Protein AF-A0A8J7VCV9-F1 (afdb_monomer_lite)

pLDDT: mean 82.7, std 18.62, range [33.22, 97.69]

Foldseek 3Di:
DDDDDDDDDDDDDPPDPPPDDDPPFLPDDPVLLVLLQCQQCVPLPQDDPQFWAWDQDPVGIATQRRHDDPDPVCNPPGHHNVRSSVVSVVLLRVLLVVLQVVCCVLPVVQGLVPADSLLSSVLSSVCSQPNSVPQDPQLNVCSSVLVLCCCVVVVSDDSDPDPPPPDSNNVSVCCQADVHDLVRHSDRDPPPD

Secondary structure (DSSP, 8-state):
-----------------------------HHHHHHHHHHHSTT-TTEETTEE--EEETTEEEETTTEE---TTHHHH-B-HHHHHHHHHHHHHHHHHHHHHHHHHH-TTS-GGGS-HHHHHHHHHHHHHH-GGG--HHHHHHHHTT-HHHHHHTT---SSSSSTTTSHHHHHHHIIIIIS-TTT-SSPPPP--

Structure (mmCIF, N/CA/C/O backbone):
data_AF-A0A8J7VCV9-F1
#
_entry.id   AF-A0A8J7VCV9-F1
#
loop_
_atom_site.group_PDB
_atom_site.id
_atom_site.type_symbol
_atom_site.label_atom_id
_atom_site.label_alt_id
_atom_site.label_comp_id
_atom_site.label_asym_id
_atom_site.label_entity_id
_atom_site.label_seq_id
_atom_site.pdbx_PDB_ins_code
_atom_site.Cartn_x
_atom_site.Cartn_y
_atom_site.Cartn_z
_atom_site.occupancy
_atom_site.B_iso_or_equiv
_atom_site.auth_seq_id
_atom_site.auth_comp_id
_atom_site.auth_asym_id
_atom_site.auth_atom_id
_atom_site.pdbx_PDB_model_num
ATOM 1 N N . MET A 1 1 ? -76.071 36.205 -1.801 1.00 35.00 1 MET A N 1
ATOM 2 C CA . MET A 1 1 ? -75.843 35.907 -0.369 1.00 35.00 1 MET A CA 1
ATOM 3 C C . MET A 1 1 ? -74.946 34.672 -0.265 1.00 35.00 1 MET A C 1
ATOM 5 O O . MET A 1 1 ? -75.427 33.625 -0.654 1.00 35.00 1 MET A O 1
ATOM 9 N N . LYS A 1 2 ? -73.683 34.866 0.188 1.00 37.78 2 LYS A N 1
ATOM 10 C CA . LYS A 1 2 ? -72.620 33.939 0.700 1.00 37.78 2 LYS A CA 1
ATOM 11 C C . LYS A 1 2 ? -72.370 32.556 0.028 1.00 37.78 2 LYS A C 1
ATOM 13 O O . LYS A 1 2 ? -73.330 31.865 -0.270 1.00 37.78 2 LYS A O 1
ATOM 18 N N . PRO A 1 3 ? -71.134 32.000 0.091 1.00 52.50 3 PRO A N 1
ATOM 19 C CA . PRO A 1 3 ? -69.786 32.545 -0.197 1.00 52.50 3 PRO A CA 1
ATOM 20 C C . PRO A 1 3 ? -68.965 31.589 -1.132 1.00 52.50 3 PRO A C 1
ATOM 22 O O . PRO A 1 3 ? -69.275 30.413 -1.253 1.00 52.50 3 PRO A O 1
ATOM 25 N N . LEU A 1 4 ? -68.024 32.046 -1.972 1.00 46.50 4 LEU A N 1
ATOM 26 C CA . LEU A 1 4 ? -66.571 32.170 -1.717 1.00 46.50 4 LEU A CA 1
ATOM 27 C C . LEU A 1 4 ? -65.920 30.960 -0.993 1.00 46.50 4 LEU A C 1
ATOM 29 O O . LEU A 1 4 ? -66.262 30.721 0.160 1.00 46.50 4 LEU A O 1
ATOM 33 N N . HIS A 1 5 ? -64.919 30.330 -1.645 1.00 42.41 5 HIS A N 1
ATOM 34 C CA . HIS A 1 5 ? -63.697 29.641 -1.140 1.00 42.41 5 HIS A CA 1
ATOM 35 C C . HIS A 1 5 ? -63.447 28.251 -1.761 1.00 42.41 5 HIS A C 1
ATOM 37 O O . HIS A 1 5 ? -64.103 27.281 -1.395 1.00 42.41 5 HIS A O 1
ATOM 43 N N . ARG A 1 6 ? -62.395 28.136 -2.589 1.00 45.59 6 ARG A N 1
ATOM 44 C CA . ARG A 1 6 ? -61.288 27.173 -2.389 1.00 45.59 6 ARG A CA 1
ATOM 45 C C . ARG A 1 6 ? -60.188 27.376 -3.437 1.00 45.59 6 ARG A C 1
ATOM 47 O O . ARG A 1 6 ? -60.335 27.017 -4.599 1.00 45.59 6 ARG A O 1
ATOM 54 N N . LEU A 1 7 ? -59.087 27.963 -2.964 1.00 45.19 7 LEU A N 1
ATOM 55 C CA . LEU A 1 7 ? -57.753 27.836 -3.538 1.00 45.19 7 LEU A CA 1
ATOM 56 C C . LEU A 1 7 ? -57.369 26.351 -3.612 1.00 45.19 7 LEU A C 1
ATOM 58 O O . LEU A 1 7 ? -57.563 25.626 -2.636 1.00 45.19 7 LEU A O 1
ATOM 62 N N . LEU A 1 8 ? -56.727 25.941 -4.704 1.00 44.59 8 LEU A N 1
ATOM 63 C CA . LEU A 1 8 ? -55.846 24.778 -4.711 1.00 44.59 8 LEU A CA 1
ATOM 64 C C . LEU A 1 8 ? -54.459 25.254 -5.160 1.00 44.59 8 LEU A C 1
ATOM 66 O O . LEU A 1 8 ? -54.212 25.485 -6.340 1.00 44.59 8 LEU A O 1
ATOM 70 N N . LEU A 1 9 ? -53.584 25.471 -4.176 1.00 40.53 9 LEU A N 1
ATOM 71 C CA . LEU A 1 9 ? -52.145 25.620 -4.362 1.00 40.53 9 LEU A CA 1
ATOM 72 C C . LEU A 1 9 ? -51.569 24.248 -4.729 1.00 40.53 9 LEU A C 1
ATOM 74 O O . LEU A 1 9 ? -51.631 23.325 -3.919 1.00 40.53 9 LEU A O 1
ATOM 78 N N . LEU A 1 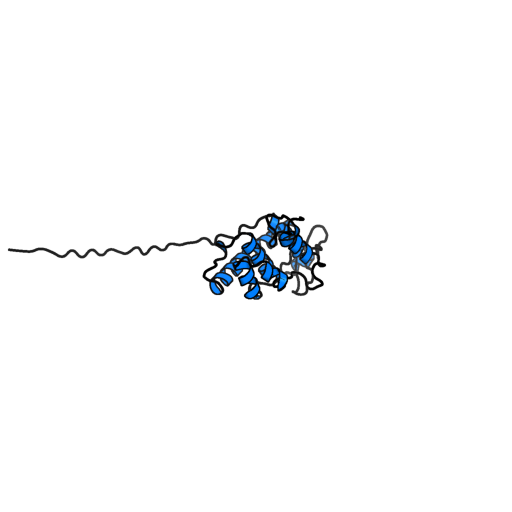10 ? -50.971 24.128 -5.913 1.00 43.97 10 LEU A N 1
ATOM 79 C CA . LEU A 1 10 ? -50.052 23.037 -6.217 1.00 43.97 10 LEU A CA 1
ATOM 80 C C . LEU A 1 10 ? -48.640 23.511 -5.853 1.00 43.97 10 LEU A C 1
ATOM 82 O O . LEU A 1 10 ? -47.979 24.206 -6.622 1.00 43.97 10 LEU A O 1
ATOM 86 N N . ALA A 1 11 ? -48.206 23.183 -4.638 1.00 44.72 11 ALA A N 1
ATOM 87 C CA . ALA A 1 11 ? -46.816 23.316 -4.235 1.00 44.72 11 ALA A CA 1
ATOM 88 C C . ALA A 1 11 ? -46.028 22.162 -4.868 1.00 44.72 11 ALA A C 1
ATOM 90 O O . ALA A 1 11 ? -46.141 21.010 -4.449 1.00 44.72 11 ALA A O 1
ATOM 91 N N . LEU A 1 12 ? -45.262 22.475 -5.911 1.00 46.81 12 LEU A N 1
ATOM 92 C CA . LEU A 1 12 ? -44.289 21.563 -6.492 1.00 46.81 12 LEU A CA 1
ATOM 93 C C . LEU A 1 12 ? -43.145 21.410 -5.480 1.00 46.81 12 LEU A C 1
ATOM 95 O O . LEU A 1 12 ? -42.344 22.322 -5.279 1.00 46.81 12 LEU A O 1
ATOM 99 N N . ALA A 1 13 ? -43.118 20.274 -4.788 1.00 44.75 13 ALA A N 1
ATOM 100 C CA . ALA A 1 13 ? -42.026 19.906 -3.907 1.00 44.75 13 ALA A CA 1
ATOM 101 C C . ALA A 1 13 ? -40.766 19.667 -4.751 1.00 44.75 13 ALA A C 1
ATOM 103 O O . ALA A 1 13 ? -40.602 18.612 -5.364 1.00 44.75 13 ALA A O 1
ATOM 104 N N . CYS A 1 14 ? -39.869 20.652 -4.777 1.00 40.31 14 CYS A N 1
ATOM 105 C CA . CYS A 1 14 ? -38.472 20.451 -5.137 1.00 40.31 14 CYS A CA 1
ATOM 106 C C . CYS A 1 14 ? -37.841 19.552 -4.066 1.00 40.31 14 CYS A C 1
ATOM 108 O O . CYS A 1 14 ? -37.276 20.033 -3.084 1.00 40.31 14 CYS A O 1
ATOM 110 N N . LEU A 1 15 ? -37.996 18.236 -4.227 1.00 48.41 15 LEU A N 1
ATOM 111 C CA . LEU A 1 15 ? -37.215 17.247 -3.501 1.00 48.41 15 LEU A CA 1
ATOM 112 C C . LEU A 1 15 ? -35.746 17.506 -3.827 1.00 48.41 15 LEU A C 1
ATOM 114 O O . LEU A 1 15 ? -35.293 17.314 -4.955 1.00 48.41 15 LEU A O 1
ATOM 118 N N . GLY A 1 16 ? -35.040 18.016 -2.820 1.00 41.47 16 GLY A N 1
ATOM 119 C CA . GLY A 1 16 ? -33.614 18.259 -2.850 1.00 41.47 16 GLY A CA 1
ATOM 120 C C . GLY A 1 16 ? -32.861 16.999 -3.249 1.00 41.47 16 GLY A C 1
ATOM 121 O O . GLY A 1 16 ? -32.709 16.071 -2.459 1.00 41.47 16 GLY A O 1
ATOM 122 N N . GLY A 1 17 ? -32.332 17.006 -4.468 1.00 33.22 17 GLY A N 1
ATOM 123 C CA . GLY A 1 17 ? -31.162 16.217 -4.806 1.00 33.22 17 GLY A CA 1
ATOM 124 C C . GLY A 1 17 ? -29.959 16.865 -4.138 1.00 33.22 17 GLY A C 1
ATOM 125 O O . GLY A 1 17 ? -29.238 17.635 -4.768 1.00 33.22 17 GLY A O 1
ATOM 126 N N . VAL A 1 18 ? -29.751 16.584 -2.851 1.00 41.81 18 VAL A N 1
ATOM 127 C CA . VAL A 1 18 ? -28.440 16.781 -2.231 1.00 41.81 18 VAL A CA 1
ATOM 128 C C . VAL A 1 18 ? -27.517 15.766 -2.899 1.00 41.81 18 VAL A C 1
ATOM 130 O O . VAL A 1 18 ? -27.433 14.615 -2.486 1.00 41.81 18 VAL A O 1
ATOM 133 N N . SER A 1 19 ? -26.861 16.178 -3.984 1.00 46.28 19 SER A N 1
ATOM 134 C CA . SER A 1 19 ? -25.667 15.495 -4.477 1.00 46.28 19 SER A CA 1
ATOM 135 C C . SER A 1 19 ? -24.543 15.758 -3.477 1.00 46.28 19 SER A C 1
ATOM 137 O O . SER A 1 19 ? -23.736 16.665 -3.653 1.00 46.28 19 SER A O 1
ATOM 139 N N . ALA A 1 20 ? -24.535 14.995 -2.388 1.00 40.03 20 ALA A N 1
ATOM 140 C CA . ALA A 1 20 ? -23.347 14.748 -1.585 1.00 40.03 20 ALA A CA 1
ATOM 141 C C . ALA A 1 20 ? -22.861 13.329 -1.941 1.00 40.03 20 ALA A C 1
ATOM 143 O O . ALA A 1 20 ? -23.669 12.414 -2.021 1.00 40.03 20 ALA A O 1
ATOM 144 N N . SER A 1 21 ? -21.589 13.060 -2.200 1.00 40.06 21 SER A N 1
ATOM 145 C CA . SER A 1 21 ? -20.415 13.914 -2.133 1.00 40.06 21 SER A CA 1
ATOM 146 C C . SER A 1 21 ? -19.458 13.496 -3.247 1.00 40.06 21 SER A C 1
ATOM 148 O O . SER A 1 21 ? -19.430 12.336 -3.664 1.00 40.06 21 SER A O 1
ATOM 150 N N . ALA A 1 22 ? -18.629 14.434 -3.704 1.00 39.84 22 ALA A N 1
ATOM 151 C CA . ALA A 1 22 ? -17.328 14.052 -4.226 1.00 39.84 22 ALA A CA 1
ATOM 152 C C . ALA A 1 22 ? -16.711 13.108 -3.186 1.00 39.84 22 ALA A C 1
ATOM 154 O O . ALA A 1 22 ? -16.662 13.455 -2.004 1.00 39.84 22 ALA A O 1
ATOM 155 N N . ALA A 1 23 ? -16.371 11.885 -3.590 1.00 42.38 23 ALA A N 1
ATOM 156 C CA . ALA A 1 23 ? -15.645 10.962 -2.738 1.00 42.38 23 ALA A CA 1
ATOM 157 C C . ALA A 1 23 ? -14.421 11.720 -2.218 1.00 42.38 23 ALA A C 1
ATOM 159 O O . ALA A 1 23 ? -13.549 12.079 -3.012 1.00 42.38 23 ALA A O 1
ATOM 160 N N . GLU A 1 24 ? -14.400 12.055 -0.927 1.00 53.19 24 GLU A N 1
ATOM 161 C CA . GLU A 1 24 ? -13.232 12.678 -0.322 1.00 53.19 24 GLU A CA 1
ATOM 162 C C . GLU A 1 24 ? -12.111 11.652 -0.420 1.00 53.19 24 GLU A C 1
ATOM 164 O O . GLU A 1 24 ? -12.072 10.637 0.278 1.00 53.19 24 GLU A O 1
ATOM 169 N N . SER A 1 25 ? -11.261 11.868 -1.420 1.00 63.00 25 SER A N 1
ATOM 170 C CA . SER A 1 25 ? -10.149 10.998 -1.733 1.00 63.00 25 SER A CA 1
ATOM 171 C C . SER A 1 25 ? -9.234 10.956 -0.524 1.00 63.00 25 SER A C 1
ATOM 173 O O . SER A 1 25 ? -8.832 12.008 -0.028 1.00 63.00 25 SER A O 1
ATOM 175 N N . PHE A 1 26 ? -8.864 9.753 -0.098 1.00 78.69 26 PHE A N 1
ATOM 176 C CA . PHE A 1 26 ? -7.764 9.526 0.829 1.00 78.69 26 PHE A CA 1
ATOM 177 C C . PHE A 1 26 ? -6.572 10.436 0.476 1.00 78.69 26 PHE A C 1
ATOM 179 O O . PHE A 1 26 ? -5.966 10.236 -0.584 1.00 78.69 26 PHE A O 1
ATOM 186 N N . PRO A 1 27 ? -6.225 11.445 1.300 1.00 83.12 27 PRO A N 1
ATOM 187 C CA . PRO A 1 27 ? -5.183 12.394 0.933 1.00 83.12 27 PRO A CA 1
ATOM 188 C C . PRO A 1 27 ? -3.827 11.697 1.052 1.00 83.12 27 PRO A C 1
ATOM 190 O O . PRO A 1 27 ? -3.277 11.569 2.142 1.00 83.12 27 PRO A O 1
ATOM 193 N N . LEU A 1 28 ? -3.302 11.154 -0.045 1.00 89.31 28 LEU A N 1
ATOM 194 C CA . LEU A 1 28 ? -2.022 10.445 -0.049 1.00 89.31 28 LEU A CA 1
ATOM 195 C C . LEU A 1 28 ? -0.887 11.390 0.359 1.00 89.31 28 LEU A C 1
ATOM 197 O O . LEU A 1 28 ? -0.609 12.364 -0.336 1.00 89.31 28 LEU A O 1
ATOM 201 N N . THR A 1 29 ? -0.209 11.082 1.463 1.00 93.12 29 THR A N 1
ATOM 202 C CA . THR A 1 29 ? 0.974 11.821 1.910 1.00 93.12 29 THR A CA 1
ATOM 203 C C . THR A 1 29 ? 2.231 11.229 1.285 1.00 93.12 29 THR A C 1
ATOM 205 O O . THR A 1 29 ? 2.325 10.019 1.066 1.00 93.12 29 THR A O 1
ATOM 208 N N . ASP A 1 30 ? 3.234 12.069 1.042 1.00 94.62 30 ASP A N 1
ATOM 209 C CA . ASP A 1 30 ? 4.528 11.606 0.530 1.00 94.62 30 ASP A CA 1
ATOM 210 C C . ASP A 1 30 ? 5.227 10.647 1.498 1.00 94.62 30 ASP A C 1
ATOM 212 O O . ASP A 1 30 ? 5.879 9.702 1.061 1.00 94.62 30 ASP A O 1
ATOM 216 N N . ASP A 1 31 ? 5.023 10.838 2.802 1.00 93.94 31 ASP A N 1
ATOM 217 C CA . ASP A 1 31 ? 5.499 9.935 3.852 1.00 93.94 31 ASP A CA 1
ATOM 218 C C . ASP A 1 31 ? 4.894 8.525 3.718 1.00 93.94 31 ASP A C 1
ATOM 220 O O . ASP A 1 31 ? 5.622 7.530 3.715 1.00 93.94 31 ASP A O 1
ATOM 224 N N . PHE A 1 32 ? 3.575 8.419 3.517 1.00 95.19 32 PHE A N 1
ATOM 225 C CA . PHE A 1 32 ? 2.932 7.124 3.294 1.00 95.19 32 PHE A CA 1
ATOM 226 C C . PHE A 1 32 ? 3.366 6.495 1.967 1.00 95.19 32 PHE A C 1
ATOM 228 O O . PHE A 1 32 ? 3.620 5.295 1.906 1.00 95.19 32 PHE A O 1
ATOM 235 N N . VAL A 1 33 ? 3.523 7.290 0.905 1.00 96.25 33 VAL A N 1
ATOM 236 C CA . VAL A 1 33 ? 4.027 6.796 -0.385 1.00 96.25 33 VAL A CA 1
ATOM 237 C C . VAL A 1 33 ? 5.461 6.275 -0.252 1.00 96.25 33 VAL A C 1
ATOM 239 O O . VAL A 1 33 ? 5.767 5.201 -0.769 1.00 96.25 33 VAL A O 1
ATOM 242 N N . ALA A 1 34 ? 6.338 6.978 0.468 1.00 95.50 34 ALA A N 1
ATOM 243 C CA . ALA A 1 34 ? 7.705 6.534 0.734 1.00 95.50 34 ALA A CA 1
ATOM 244 C C . ALA A 1 34 ? 7.731 5.207 1.504 1.00 95.50 34 ALA A C 1
ATOM 246 O O . ALA A 1 34 ? 8.471 4.291 1.135 1.00 95.50 34 ALA A O 1
ATOM 247 N N . TYR A 1 35 ? 6.867 5.065 2.510 1.00 95.25 35 TYR A N 1
ATOM 248 C CA . TYR A 1 35 ? 6.656 3.795 3.194 1.00 95.25 35 TYR A CA 1
ATOM 249 C C . TYR A 1 35 ? 6.172 2.696 2.234 1.00 95.25 35 TYR A C 1
ATOM 251 O O . TYR A 1 35 ? 6.769 1.624 2.180 1.00 95.25 35 TYR A O 1
ATOM 259 N N . MET A 1 36 ? 5.159 2.960 1.404 1.00 96.44 36 MET A N 1
ATOM 260 C CA . MET A 1 36 ? 4.633 1.969 0.460 1.00 96.44 36 MET A CA 1
ATOM 261 C C . MET A 1 36 ? 5.673 1.528 -0.585 1.00 96.44 36 MET A C 1
ATOM 263 O O . MET A 1 36 ? 5.662 0.372 -1.015 1.00 96.44 36 MET A O 1
ATOM 267 N N . LYS A 1 37 ? 6.634 2.382 -0.952 1.00 95.19 37 LYS A N 1
ATOM 268 C CA . LYS A 1 37 ? 7.779 1.979 -1.788 1.00 95.19 37 LYS A CA 1
ATOM 269 C C . LYS A 1 37 ? 8.679 0.964 -1.083 1.00 95.19 37 LYS A C 1
ATOM 271 O O . LYS A 1 37 ? 9.000 -0.067 -1.679 1.00 95.19 37 LYS A O 1
ATOM 276 N N . SER A 1 38 ? 9.045 1.230 0.175 1.00 92.94 38 SER A N 1
ATOM 277 C CA . SER A 1 38 ? 10.007 0.415 0.936 1.00 92.94 38 SER A CA 1
ATOM 278 C C . SER A 1 38 ? 9.505 -1.000 1.229 1.00 92.94 38 SER A C 1
ATOM 280 O O . SER A 1 38 ? 10.289 -1.920 1.420 1.00 92.94 38 SER A O 1
ATOM 282 N N . VAL A 1 39 ? 8.195 -1.200 1.215 1.00 92.56 39 VAL A N 1
ATOM 283 C CA . VAL A 1 39 ? 7.540 -2.485 1.491 1.00 92.56 39 VAL A CA 1
ATOM 284 C C . VAL A 1 39 ? 7.086 -3.227 0.233 1.00 92.56 39 VAL A C 1
ATOM 286 O O . VAL A 1 39 ? 7.049 -4.462 0.227 1.00 92.56 39 VAL A O 1
ATOM 289 N N . THR A 1 40 ? 6.768 -2.515 -0.852 1.00 92.31 40 THR A N 1
ATOM 290 C CA . THR A 1 40 ? 6.240 -3.152 -2.067 1.00 92.31 40 THR A CA 1
ATOM 291 C C . THR A 1 40 ? 7.353 -3.710 -2.954 1.00 92.31 40 THR A C 1
ATOM 293 O O . THR A 1 40 ? 7.232 -4.832 -3.453 1.00 92.31 40 THR A O 1
ATOM 296 N N . ASN A 1 41 ? 8.462 -2.980 -3.110 1.00 92.88 41 ASN A N 1
ATOM 297 C CA . ASN A 1 41 ? 9.650 -3.454 -3.829 1.00 92.88 41 ASN A CA 1
ATOM 298 C C . ASN A 1 41 ? 10.952 -3.059 -3.091 1.00 92.88 41 ASN A C 1
ATOM 300 O O . ASN A 1 41 ? 11.727 -2.263 -3.612 1.00 92.88 41 ASN A O 1
ATOM 304 N N . PRO A 1 42 ? 11.209 -3.608 -1.884 1.00 90.69 42 PRO A N 1
ATOM 305 C CA . PRO A 1 42 ? 12.337 -3.215 -1.020 1.00 90.69 42 PRO A CA 1
ATOM 306 C C . PRO A 1 42 ? 13.727 -3.375 -1.642 1.00 90.69 42 PRO A C 1
ATOM 308 O O . PRO A 1 42 ? 14.684 -2.777 -1.164 1.00 90.69 42 PRO A O 1
ATOM 311 N N . HIS A 1 43 ? 13.854 -4.240 -2.646 1.00 90.62 43 HIS A N 1
ATOM 312 C CA . HIS A 1 43 ? 15.129 -4.595 -3.268 1.00 90.62 43 HIS A CA 1
ATOM 313 C C . HIS A 1 43 ? 15.301 -3.973 -4.654 1.00 90.62 43 HIS A C 1
ATOM 315 O O . HIS A 1 43 ? 16.219 -4.362 -5.371 1.00 90.62 43 HIS A O 1
ATOM 321 N N . ASP A 1 44 ? 14.391 -3.077 -5.055 1.00 92.62 44 ASP A N 1
ATOM 322 C CA . ASP A 1 44 ? 14.360 -2.498 -6.397 1.00 92.62 44 ASP A CA 1
ATOM 323 C C . ASP A 1 44 ? 14.459 -3.575 -7.495 1.00 92.62 44 ASP A C 1
ATOM 325 O O . ASP A 1 44 ? 15.198 -3.452 -8.475 1.00 92.62 44 ASP A O 1
ATOM 329 N N . PHE A 1 45 ? 13.708 -4.672 -7.343 1.00 93.69 45 PHE A N 1
ATOM 330 C CA . PHE A 1 45 ? 13.698 -5.741 -8.336 1.00 93.69 45 PHE A CA 1
ATOM 331 C C . PHE A 1 45 ? 13.355 -5.194 -9.722 1.00 93.69 45 PHE A C 1
ATOM 333 O O . PHE A 1 45 ? 12.467 -4.353 -9.883 1.00 93.69 45 PHE A O 1
ATOM 340 N N . GLY A 1 46 ? 14.079 -5.687 -10.727 1.00 94.38 46 GLY A N 1
ATOM 341 C CA . GLY A 1 46 ? 13.942 -5.237 -12.108 1.00 94.38 46 GLY A CA 1
ATOM 342 C C . GLY A 1 46 ? 14.598 -3.885 -12.397 1.00 94.38 46 GLY A C 1
ATOM 343 O O . GLY A 1 46 ? 14.497 -3.413 -13.526 1.00 94.38 46 GLY A O 1
ATOM 344 N N . ARG A 1 47 ? 15.276 -3.244 -11.438 1.00 96.25 47 ARG A N 1
ATOM 345 C CA . ARG A 1 47 ? 15.992 -1.993 -11.697 1.00 96.25 47 ARG A CA 1
ATOM 346 C C . ARG A 1 47 ? 17.242 -2.233 -12.547 1.00 96.25 47 ARG A C 1
ATOM 348 O O . ARG A 1 47 ? 18.113 -3.012 -12.174 1.00 96.25 47 ARG A O 1
ATOM 355 N N . ARG A 1 48 ? 17.345 -1.536 -13.679 1.00 95.56 48 ARG A N 1
ATOM 356 C CA . ARG A 1 48 ? 18.512 -1.529 -14.577 1.00 95.56 48 ARG A CA 1
ATOM 357 C C . ARG A 1 48 ? 18.522 -0.235 -15.390 1.00 95.56 48 ARG A C 1
ATOM 359 O O . ARG A 1 48 ? 17.457 0.269 -15.728 1.00 95.56 48 ARG A O 1
ATOM 366 N N . ASP A 1 49 ? 19.696 0.323 -15.679 1.00 94.38 49 ASP A N 1
ATOM 367 C CA . ASP A 1 49 ? 19.854 1.534 -16.509 1.00 94.38 49 ASP A CA 1
ATOM 368 C C . ASP A 1 49 ? 18.945 2.702 -16.073 1.00 94.38 49 ASP A C 1
ATOM 370 O O . ASP A 1 49 ? 18.337 3.400 -16.884 1.00 94.38 49 ASP A O 1
ATOM 374 N N . GLY A 1 50 ? 18.770 2.871 -14.757 1.00 95.19 50 GLY A N 1
ATOM 375 C CA . GLY A 1 50 ? 17.909 3.913 -14.185 1.00 95.19 50 GLY A CA 1
ATOM 376 C C . GLY A 1 50 ? 16.396 3.688 -14.339 1.00 95.19 50 GLY A C 1
ATOM 377 O O . GLY A 1 50 ? 15.625 4.540 -13.901 1.00 95.19 50 GLY A O 1
ATOM 378 N N . LYS A 1 51 ? 15.956 2.554 -14.893 1.00 97.44 51 LYS A N 1
ATOM 379 C CA . LYS A 1 51 ? 14.549 2.200 -15.130 1.00 97.44 51 LYS A CA 1
ATOM 380 C C . LYS A 1 51 ? 14.153 0.912 -14.414 1.00 97.44 51 LYS A C 1
ATOM 382 O O . LYS A 1 51 ? 14.998 0.082 -14.092 1.00 97.44 51 LYS A O 1
ATOM 387 N N . PHE A 1 52 ? 12.859 0.730 -14.188 1.00 97.69 52 PHE A N 1
ATOM 388 C CA . PHE A 1 52 ? 12.278 -0.531 -13.747 1.00 97.69 52 PHE A CA 1
ATOM 389 C C . PHE A 1 52 ? 11.874 -1.381 -14.947 1.00 97.69 52 PHE A C 1
ATOM 391 O O . PHE A 1 52 ? 11.211 -0.908 -15.862 1.00 97.69 52 PHE A O 1
ATOM 398 N N . PHE A 1 53 ? 12.233 -2.652 -14.926 1.00 97.44 53 PHE A N 1
ATOM 399 C CA . PHE A 1 53 ? 11.796 -3.655 -15.884 1.00 97.44 53 PHE A CA 1
ATOM 400 C C . PHE A 1 53 ? 10.897 -4.678 -15.188 1.00 97.44 53 PHE A C 1
ATOM 402 O O . PHE A 1 53 ? 10.971 -4.831 -13.965 1.00 97.44 53 PHE A O 1
ATOM 409 N N . PRO A 1 54 ? 10.050 -5.397 -15.942 1.00 97.06 54 PRO A N 1
ATOM 410 C CA . PRO A 1 54 ? 9.232 -6.456 -15.377 1.00 97.06 54 PRO A CA 1
ATOM 411 C C . PRO A 1 54 ? 10.058 -7.516 -14.630 1.00 97.06 54 PRO A C 1
ATOM 413 O O . PRO A 1 54 ? 11.040 -8.043 -15.153 1.00 97.06 54 PRO A O 1
ATOM 416 N N . TYR A 1 55 ? 9.627 -7.873 -13.423 1.00 95.44 55 TYR A N 1
ATOM 417 C CA . TYR A 1 55 ? 10.212 -8.898 -12.561 1.00 95.44 55 TYR A CA 1
ATOM 418 C C . TYR A 1 55 ? 9.151 -9.916 -12.111 1.00 95.44 55 TYR A C 1
ATOM 420 O O . TYR A 1 55 ? 7.944 -9.691 -12.230 1.00 95.44 55 TYR A O 1
ATOM 428 N N . SER A 1 56 ? 9.593 -11.087 -11.648 1.00 92.62 56 SER A N 1
ATOM 429 C CA . SER A 1 56 ? 8.698 -12.143 -11.150 1.00 92.62 56 SER A CA 1
ATOM 430 C C . SER A 1 56 ? 8.439 -12.012 -9.655 1.00 92.62 56 SER A C 1
ATOM 432 O O . SER A 1 56 ? 9.351 -11.747 -8.878 1.00 92.62 56 SER A O 1
ATOM 434 N N . THR A 1 57 ? 7.203 -12.293 -9.254 1.00 88.06 57 THR A N 1
ATOM 435 C CA . THR A 1 57 ? 6.787 -12.483 -7.860 1.00 88.06 57 THR A CA 1
ATOM 436 C C . THR A 1 57 ? 5.900 -13.722 -7.759 1.00 88.06 57 THR A C 1
ATOM 438 O O . THR A 1 57 ? 5.452 -14.246 -8.781 1.00 88.06 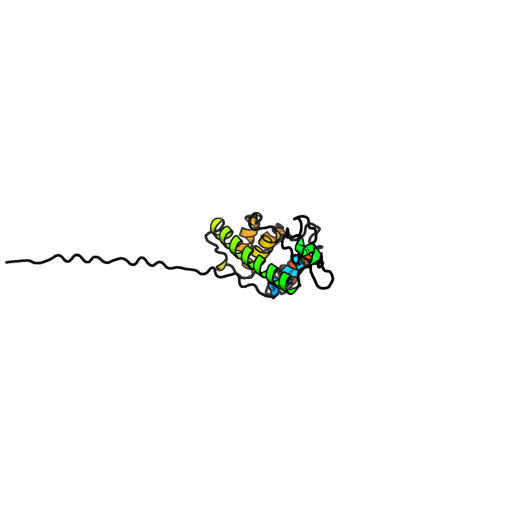57 THR A O 1
ATOM 441 N N . ARG A 1 58 ? 5.562 -14.149 -6.535 1.00 83.88 58 ARG A N 1
ATOM 442 C CA . ARG A 1 58 ? 4.537 -15.186 -6.320 1.00 83.88 58 ARG A CA 1
ATOM 443 C C . ARG A 1 58 ? 3.162 -14.824 -6.903 1.00 83.88 58 ARG A C 1
ATOM 445 O O . ARG A 1 58 ? 2.378 -15.710 -7.202 1.00 83.88 58 ARG A O 1
ATOM 452 N N . TYR A 1 59 ? 2.890 -13.532 -7.102 1.00 82.06 59 TYR A N 1
ATOM 453 C CA . TYR A 1 59 ? 1.633 -13.008 -7.643 1.00 82.06 59 TYR A CA 1
ATOM 454 C C . TYR A 1 59 ? 1.722 -12.674 -9.143 1.00 82.06 59 TYR A C 1
ATOM 456 O O . TYR A 1 59 ? 1.014 -11.785 -9.625 1.00 82.06 59 TYR A O 1
ATOM 464 N N . GLY A 1 60 ? 2.649 -13.305 -9.869 1.00 90.25 60 GLY A N 1
ATOM 465 C CA . GLY A 1 60 ? 2.876 -13.080 -11.296 1.00 90.25 60 GLY A CA 1
ATOM 466 C C . GLY A 1 60 ? 3.895 -11.981 -11.610 1.00 90.25 60 GLY A C 1
ATOM 467 O O . GLY A 1 60 ? 4.741 -11.621 -10.783 1.00 90.25 60 GLY A O 1
ATOM 468 N N . ARG A 1 61 ? 3.837 -11.475 -12.848 1.00 94.69 61 ARG A N 1
ATOM 469 C CA . ARG A 1 61 ? 4.753 -10.454 -13.374 1.00 94.69 61 ARG A CA 1
ATOM 470 C C . ARG A 1 61 ? 4.391 -9.063 -12.869 1.00 94.69 61 ARG A C 1
ATOM 472 O O . ARG A 1 61 ? 3.239 -8.641 -12.975 1.00 94.69 61 ARG A O 1
ATOM 479 N N . ARG A 1 62 ? 5.389 -8.360 -12.335 1.00 95.44 62 ARG A N 1
ATOM 480 C CA . ARG A 1 62 ? 5.262 -7.031 -11.726 1.00 95.44 62 ARG A CA 1
ATOM 481 C C . ARG A 1 62 ? 6.288 -6.057 -12.297 1.00 95.44 62 ARG A C 1
ATOM 483 O O . ARG A 1 62 ? 7.304 -6.497 -12.813 1.00 95.44 62 ARG A O 1
ATOM 490 N N . ILE A 1 63 ? 6.040 -4.756 -12.200 1.00 97.12 63 ILE A N 1
ATOM 491 C CA . ILE A 1 63 ? 6.991 -3.687 -12.545 1.00 97.12 63 ILE A CA 1
ATOM 492 C C . ILE A 1 63 ? 6.908 -2.558 -11.510 1.00 97.12 63 ILE A C 1
ATOM 494 O O . ILE A 1 63 ? 5.870 -2.388 -10.861 1.00 97.12 63 ILE A O 1
ATOM 498 N N . GLY A 1 64 ? 8.007 -1.821 -11.326 1.00 96.62 64 GLY A N 1
ATOM 499 C CA . GLY A 1 64 ? 8.066 -0.687 -10.406 1.00 96.62 64 GLY A CA 1
ATOM 500 C C . GLY A 1 64 ? 7.751 -1.107 -8.972 1.00 96.62 64 GLY A C 1
ATOM 501 O O . GLY A 1 64 ? 8.378 -2.015 -8.428 1.00 96.62 64 GLY A O 1
ATOM 502 N N . TYR A 1 65 ? 6.746 -0.474 -8.372 1.00 95.94 65 TYR A N 1
ATOM 503 C CA . TYR A 1 65 ? 6.264 -0.782 -7.025 1.00 95.94 65 TYR A CA 1
ATOM 504 C C . TYR A 1 65 ? 5.052 -1.729 -7.067 1.00 95.94 65 TYR A C 1
ATOM 506 O O . TYR A 1 65 ? 3.966 -1.395 -6.600 1.00 95.94 65 TYR A O 1
ATOM 514 N N . GLY A 1 66 ? 5.231 -2.923 -7.648 1.00 89.44 66 GLY A N 1
ATOM 515 C CA . GLY A 1 66 ? 4.259 -4.025 -7.550 1.00 89.44 66 GLY A CA 1
ATOM 516 C C . GLY A 1 66 ? 3.065 -3.977 -8.512 1.00 89.44 66 GLY A C 1
ATOM 517 O O . GLY A 1 66 ? 2.134 -4.777 -8.368 1.00 89.44 66 GLY A O 1
ATOM 518 N N . ARG A 1 67 ? 3.083 -3.104 -9.526 1.00 92.94 67 ARG A N 1
ATOM 519 C CA . ARG A 1 67 ? 2.025 -3.046 -10.548 1.00 92.94 67 ARG A CA 1
ATOM 520 C C . ARG A 1 67 ? 2.053 -4.306 -11.412 1.00 92.94 67 ARG A C 1
ATOM 522 O O . ARG A 1 67 ? 3.118 -4.686 -11.893 1.00 92.94 67 ARG A O 1
ATOM 529 N N . ALA A 1 68 ? 0.904 -4.949 -11.624 1.00 92.25 68 ALA A N 1
ATOM 530 C CA . ALA A 1 68 ? 0.787 -6.069 -12.561 1.00 92.25 68 ALA A CA 1
ATOM 531 C C . ALA A 1 68 ? 1.095 -5.612 -13.994 1.00 92.25 68 ALA A C 1
ATOM 533 O O . ALA A 1 68 ? 0.635 -4.553 -14.420 1.00 92.25 68 ALA A O 1
ATOM 534 N N . VAL A 1 69 ? 1.865 -6.405 -14.741 1.00 92.06 69 VAL A N 1
ATOM 535 C CA . VAL A 1 69 ? 2.232 -6.077 -16.123 1.00 92.06 69 VAL A CA 1
ATOM 536 C C . VAL A 1 69 ? 1.998 -7.267 -17.046 1.00 92.06 69 VAL A C 1
ATOM 538 O O . VAL A 1 69 ? 2.543 -8.348 -16.839 1.00 92.06 69 VAL A O 1
ATOM 541 N N . GLY A 1 70 ? 1.173 -7.044 -18.070 1.00 88.50 70 GLY A N 1
ATOM 542 C CA . GLY A 1 70 ? 1.015 -7.940 -19.219 1.00 88.50 70 GLY A CA 1
ATOM 543 C C . GLY A 1 70 ? 1.605 -7.368 -20.510 1.00 88.50 70 GLY A C 1
ATOM 544 O O . GLY A 1 70 ? 1.801 -8.104 -21.471 1.00 88.50 70 GLY A O 1
ATOM 545 N N . ASP A 1 71 ? 1.916 -6.068 -20.536 1.00 87.88 71 ASP A N 1
ATOM 546 C CA . ASP A 1 71 ? 2.479 -5.407 -21.709 1.00 87.88 71 ASP A CA 1
ATOM 547 C C . ASP A 1 71 ? 3.940 -5.822 -21.930 1.00 87.88 71 ASP A C 1
ATOM 549 O O . ASP A 1 71 ? 4.849 -5.475 -21.169 1.00 87.88 71 ASP A O 1
ATOM 553 N N . THR A 1 72 ? 4.168 -6.558 -23.016 1.00 89.44 72 THR A N 1
ATOM 554 C CA . THR A 1 72 ? 5.497 -7.030 -23.400 1.00 89.44 72 THR A CA 1
ATOM 555 C C . THR A 1 72 ? 6.447 -5.905 -23.825 1.00 89.44 72 THR A C 1
ATOM 557 O O . THR A 1 72 ? 7.662 -6.086 -23.745 1.00 89.44 72 THR A O 1
ATOM 560 N N . ALA A 1 73 ? 5.946 -4.731 -24.231 1.00 92.81 73 ALA A N 1
ATOM 561 C CA . ALA A 1 73 ? 6.791 -3.608 -24.646 1.00 92.81 73 ALA A CA 1
ATOM 562 C C . ALA A 1 73 ? 7.672 -3.095 -23.494 1.00 92.81 73 ALA A C 1
ATOM 564 O O . ALA A 1 73 ? 8.837 -2.729 -23.698 1.00 92.81 73 ALA A O 1
ATOM 565 N N . LEU A 1 74 ? 7.166 -3.167 -22.258 1.00 92.38 74 LEU A N 1
ATOM 566 C CA . LEU A 1 74 ? 7.889 -2.750 -21.056 1.00 92.38 74 LEU A CA 1
ATOM 567 C C . LEU A 1 74 ? 9.115 -3.621 -20.746 1.00 92.38 74 LEU A C 1
ATOM 569 O O . LEU A 1 74 ? 10.030 -3.151 -20.072 1.00 92.38 74 LEU A O 1
ATOM 573 N N . TYR A 1 75 ? 9.206 -4.840 -21.291 1.00 91.44 75 TYR A N 1
ATOM 574 C CA . TYR A 1 75 ? 10.416 -5.666 -21.175 1.00 91.44 75 TYR A CA 1
ATOM 575 C C . TYR A 1 75 ? 11.612 -5.069 -21.925 1.00 91.44 75 TYR A C 1
ATOM 577 O O . TYR A 1 75 ? 12.756 -5.342 -21.561 1.00 91.44 75 TYR A O 1
ATOM 585 N N . ARG A 1 76 ? 11.360 -4.252 -22.956 1.00 92.38 76 ARG A N 1
ATOM 586 C CA . ARG A 1 76 ? 12.403 -3.574 -23.738 1.00 92.38 76 ARG A CA 1
ATOM 587 C C . ARG A 1 76 ? 12.599 -2.129 -23.297 1.00 92.38 76 ARG A C 1
ATOM 589 O O . ARG A 1 76 ? 13.732 -1.696 -23.132 1.00 92.38 76 ARG A O 1
ATOM 596 N N . ALA A 1 77 ? 11.508 -1.386 -23.109 1.00 94.94 77 ALA A N 1
ATOM 597 C CA . ALA A 1 77 ? 11.574 0.053 -22.858 1.00 94.94 77 ALA A CA 1
ATOM 598 C C . ALA A 1 77 ? 11.907 0.415 -21.399 1.00 94.94 77 ALA A C 1
ATOM 600 O O . ALA A 1 77 ? 12.545 1.449 -21.155 1.00 94.94 77 ALA A O 1
ATOM 601 N N . GLY A 1 78 ? 11.481 -0.430 -20.453 1.00 95.69 78 GLY A N 1
ATOM 602 C CA . GLY A 1 78 ? 11.468 -0.129 -19.025 1.00 95.69 78 GLY A CA 1
ATOM 603 C C . GLY A 1 78 ? 10.501 1.006 -18.656 1.00 95.69 78 GLY A C 1
ATOM 604 O O . GLY A 1 78 ? 9.960 1.711 -19.504 1.00 95.69 78 GLY A O 1
ATOM 605 N N . GLU A 1 79 ? 10.304 1.196 -17.360 1.00 96.44 79 GLU A N 1
ATOM 606 C CA . GLU A 1 79 ? 9.492 2.241 -16.743 1.00 96.44 79 GLU A CA 1
ATOM 607 C C . GLU A 1 79 ? 10.405 3.200 -15.973 1.00 96.44 79 GLU A C 1
ATOM 609 O O . GLU A 1 79 ? 11.320 2.778 -15.263 1.00 96.44 79 GLU A O 1
ATOM 614 N N . THR A 1 80 ? 10.193 4.507 -16.115 1.00 97.38 80 THR A N 1
ATOM 615 C CA . THR A 1 80 ? 10.994 5.493 -15.378 1.00 97.38 80 THR A CA 1
ATOM 616 C C . THR A 1 80 ? 10.601 5.512 -13.895 1.00 97.38 80 THR A C 1
ATOM 618 O O . THR A 1 80 ? 9.477 5.152 -13.546 1.00 97.38 80 THR A O 1
ATOM 621 N N . PRO A 1 81 ? 11.477 5.982 -12.991 1.00 96.75 81 PRO A N 1
ATOM 622 C CA . PRO A 1 81 ? 11.154 6.051 -11.564 1.00 96.75 81 PRO A CA 1
ATOM 623 C C . PRO A 1 81 ? 9.962 6.968 -11.268 1.00 96.75 81 PRO A C 1
ATOM 625 O O . PRO A 1 81 ? 9.149 6.658 -10.404 1.00 96.75 81 PRO A O 1
ATOM 628 N N . ALA A 1 82 ? 9.836 8.068 -12.017 1.00 97.06 82 ALA A N 1
ATOM 629 C CA . ALA A 1 82 ? 8.706 8.987 -11.913 1.00 97.06 82 ALA A CA 1
ATOM 630 C C . ALA A 1 82 ? 7.390 8.327 -12.354 1.00 97.06 82 ALA A C 1
ATOM 632 O O . ALA A 1 82 ? 6.381 8.459 -11.668 1.00 97.06 82 ALA A O 1
ATOM 633 N N . ALA A 1 83 ? 7.407 7.556 -13.448 1.00 97.00 83 ALA A N 1
ATOM 634 C CA . ALA A 1 83 ? 6.232 6.803 -13.885 1.00 97.00 83 ALA A CA 1
ATOM 635 C C . ALA A 1 83 ? 5.847 5.716 -12.867 1.00 97.00 83 ALA A C 1
ATOM 637 O O . ALA A 1 83 ? 4.671 5.568 -12.543 1.00 97.00 83 ALA A O 1
ATOM 638 N N . ALA A 1 84 ? 6.829 5.004 -12.303 1.00 97.44 84 ALA A N 1
ATOM 639 C CA . ALA A 1 84 ? 6.588 4.025 -11.245 1.00 97.44 84 ALA A CA 1
ATOM 640 C C . ALA A 1 84 ? 5.965 4.670 -9.990 1.00 97.44 84 ALA A C 1
ATOM 642 O O . ALA A 1 84 ? 5.036 4.105 -9.414 1.00 97.44 84 ALA A O 1
ATOM 643 N N . ASP A 1 85 ? 6.431 5.858 -9.583 1.00 97.19 85 ASP A N 1
ATOM 644 C CA . ASP A 1 85 ? 5.844 6.628 -8.475 1.00 97.19 85 ASP A CA 1
ATOM 645 C C . ASP A 1 85 ? 4.396 7.042 -8.761 1.00 97.19 85 ASP A C 1
ATOM 647 O O . ASP A 1 85 ? 3.507 6.806 -7.943 1.00 97.19 85 ASP A O 1
ATOM 651 N N . GLN A 1 86 ? 4.137 7.593 -9.948 1.00 96.88 86 GLN A N 1
ATOM 652 C CA . GLN A 1 86 ? 2.792 7.992 -10.355 1.00 96.88 86 GLN A CA 1
ATOM 653 C C . GLN A 1 86 ? 1.833 6.796 -10.391 1.00 96.88 86 GLN A C 1
ATOM 655 O O . GLN A 1 86 ? 0.694 6.896 -9.924 1.00 96.88 86 GLN A O 1
ATOM 660 N N . HIS A 1 87 ? 2.285 5.651 -10.906 1.00 96.62 87 HIS A N 1
ATOM 661 C CA . HIS A 1 87 ? 1.495 4.425 -10.910 1.00 96.62 87 HIS A CA 1
ATOM 662 C C . HIS A 1 87 ? 1.228 3.898 -9.500 1.00 96.62 87 HIS A C 1
ATOM 664 O O . HIS A 1 87 ? 0.107 3.471 -9.237 1.00 96.62 87 HIS A O 1
ATOM 670 N N . LEU A 1 88 ? 2.200 3.972 -8.583 1.00 97.19 88 LEU A N 1
ATOM 671 C CA . LEU A 1 88 ? 1.981 3.621 -7.178 1.00 97.19 88 LEU A CA 1
ATOM 672 C C . LEU A 1 88 ? 0.903 4.512 -6.556 1.00 97.19 88 LEU A C 1
ATOM 674 O O . LEU A 1 88 ? -0.056 3.999 -5.991 1.00 97.19 88 LEU A O 1
ATOM 678 N N . ARG A 1 89 ? 1.016 5.837 -6.697 1.00 97.44 89 ARG A N 1
ATOM 679 C CA . ARG A 1 89 ? 0.024 6.784 -6.157 1.00 97.44 89 ARG A CA 1
ATOM 680 C C . ARG A 1 89 ? -1.373 6.526 -6.714 1.00 97.44 89 ARG A C 1
ATOM 682 O O . ARG A 1 89 ? -2.335 6.470 -5.954 1.00 97.44 89 ARG A O 1
ATOM 689 N N . SER A 1 90 ? -1.470 6.314 -8.024 1.00 95.75 90 SER A N 1
ATOM 690 C CA . SER A 1 90 ? -2.740 6.004 -8.691 1.00 95.75 90 SER A CA 1
ATOM 691 C C . SER A 1 90 ? 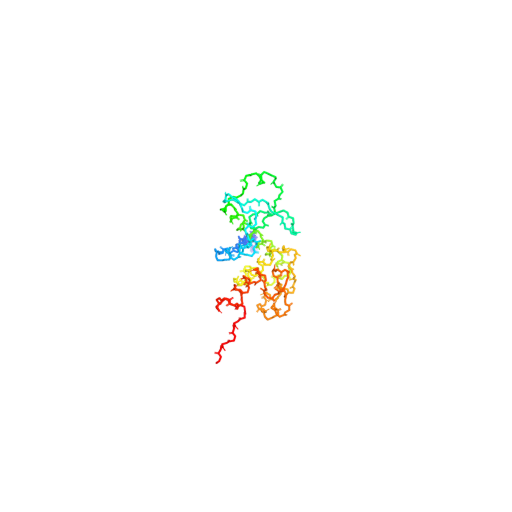-3.325 4.680 -8.192 1.00 95.75 90 SER A C 1
ATOM 693 O O . SER A 1 90 ? -4.522 4.595 -7.931 1.00 95.75 90 SER A O 1
ATOM 695 N N . GLY A 1 91 ? -2.478 3.664 -8.002 1.00 96.12 91 GLY A N 1
ATOM 696 C CA . GLY A 1 91 ? -2.872 2.375 -7.441 1.00 96.12 91 GLY A CA 1
ATOM 697 C C . GLY A 1 91 ? -3.383 2.491 -6.006 1.00 96.12 91 GLY A C 1
ATOM 698 O O . GLY A 1 91 ? -4.456 1.983 -5.708 1.00 96.12 91 GLY A O 1
ATOM 699 N N . LEU A 1 92 ? -2.677 3.220 -5.137 1.00 96.69 92 LEU A N 1
ATOM 700 C CA . LEU A 1 92 ? -3.105 3.460 -3.754 1.00 96.69 92 LEU A CA 1
ATOM 701 C C . LEU A 1 92 ? -4.448 4.201 -3.691 1.00 96.69 92 LEU A C 1
ATOM 703 O O . LEU A 1 92 ? -5.306 3.843 -2.888 1.00 96.69 92 LEU A O 1
ATOM 707 N N . ALA A 1 93 ? -4.651 5.202 -4.552 1.00 95.25 93 ALA A N 1
ATOM 708 C CA . ALA A 1 93 ? -5.915 5.932 -4.632 1.00 95.25 93 ALA A CA 1
ATOM 709 C C . ALA A 1 93 ? -7.071 5.030 -5.101 1.00 95.25 93 ALA A C 1
ATOM 711 O O . ALA A 1 93 ? -8.149 5.054 -4.507 1.00 95.25 93 ALA A O 1
ATOM 712 N N . ALA A 1 94 ? -6.839 4.198 -6.123 1.00 94.81 94 ALA A N 1
ATOM 713 C CA . ALA A 1 94 ? -7.830 3.241 -6.610 1.00 94.81 94 ALA A CA 1
ATOM 714 C C . ALA A 1 9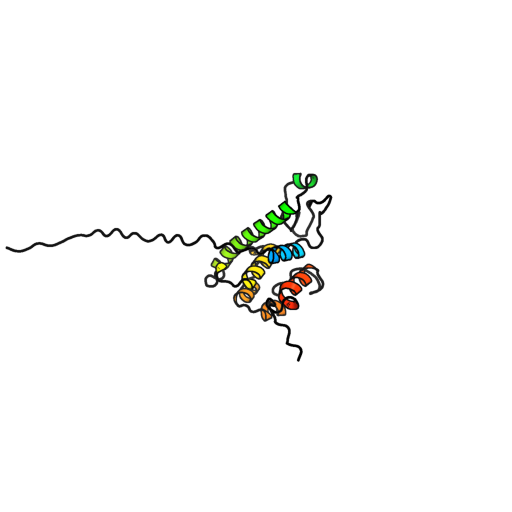4 ? -8.191 2.199 -5.538 1.00 94.81 94 ALA A C 1
ATOM 716 O O . ALA A 1 94 ? -9.370 1.950 -5.295 1.00 94.81 94 ALA A O 1
ATOM 717 N N . THR A 1 95 ? -7.191 1.656 -4.838 1.00 96.25 95 THR A N 1
ATOM 718 C CA . THR A 1 95 ? -7.405 0.742 -3.710 1.00 96.25 95 THR A CA 1
ATOM 719 C C . THR A 1 95 ? -8.205 1.401 -2.592 1.00 96.25 95 THR A C 1
ATOM 721 O O . THR A 1 95 ? -9.110 0.771 -2.058 1.00 96.25 95 THR A O 1
ATOM 724 N N . ALA A 1 96 ? -7.924 2.661 -2.243 1.00 96.75 96 ALA A N 1
ATOM 725 C CA . ALA A 1 96 ? -8.687 3.373 -1.220 1.00 96.75 96 ALA A CA 1
ATOM 726 C C . ALA A 1 96 ? -10.168 3.543 -1.611 1.00 96.75 96 ALA A C 1
ATOM 728 O O . ALA A 1 96 ? -11.048 3.361 -0.772 1.00 96.75 96 ALA A O 1
ATOM 729 N N . ALA A 1 97 ? -10.460 3.832 -2.883 1.00 95.62 97 ALA A N 1
ATOM 730 C CA . ALA A 1 97 ? -11.834 3.938 -3.380 1.00 95.62 97 ALA A CA 1
ATOM 731 C C . ALA A 1 97 ? -12.578 2.587 -3.358 1.00 95.62 97 ALA A C 1
ATOM 733 O O . ALA A 1 97 ? -13.734 2.507 -2.929 1.00 95.62 97 ALA A O 1
ATOM 734 N N . GLU A 1 98 ? -11.913 1.508 -3.776 1.00 96.31 98 GLU A N 1
ATOM 735 C CA . GLU A 1 98 ? -12.470 0.152 -3.720 1.00 96.31 98 GLU A CA 1
ATOM 736 C C . GLU A 1 98 ? -12.715 -0.289 -2.266 1.00 96.31 98 GLU A C 1
ATOM 738 O O . GLU A 1 98 ? -13.791 -0.790 -1.931 1.00 96.31 98 GLU A O 1
ATOM 743 N N . LEU A 1 99 ? -11.758 -0.022 -1.376 1.00 96.75 99 LEU A N 1
ATOM 744 C CA . LEU A 1 99 ? -11.865 -0.288 0.055 1.00 96.75 99 LEU A CA 1
ATOM 745 C C . LEU A 1 99 ? -13.014 0.494 0.703 1.00 96.75 99 LEU A C 1
ATOM 747 O O . LEU A 1 99 ? -13.732 -0.068 1.527 1.00 96.75 99 LEU A O 1
ATOM 751 N N . ALA A 1 100 ? -13.226 1.759 0.331 1.00 96.12 100 ALA A N 1
ATOM 752 C CA . ALA A 1 100 ? -14.349 2.549 0.831 1.00 96.12 100 ALA A CA 1
ATOM 753 C C . ALA A 1 100 ? -15.700 1.917 0.458 1.00 96.12 100 ALA A C 1
ATOM 755 O O . ALA A 1 100 ? -16.599 1.837 1.296 1.00 96.12 100 ALA A O 1
ATOM 756 N N . THR A 1 101 ? -15.816 1.395 -0.768 1.00 96.06 101 THR A N 1
ATOM 757 C CA . THR A 1 101 ? -17.010 0.666 -1.228 1.00 96.06 101 THR A CA 1
ATOM 758 C C . THR A 1 101 ? -17.205 -0.634 -0.448 1.00 96.06 101 THR A C 1
ATOM 760 O O . THR A 1 101 ? -18.320 -0.961 -0.040 1.00 96.06 101 THR A O 1
ATOM 763 N N . TRP A 1 102 ? -16.122 -1.376 -0.209 1.00 96.81 102 TRP A N 1
ATOM 764 C CA . TRP A 1 102 ? -16.156 -2.598 0.592 1.00 96.81 102 TRP A CA 1
ATOM 765 C C . TRP A 1 102 ? -16.574 -2.312 2.044 1.00 96.81 102 TRP A C 1
ATOM 767 O O . TRP A 1 102 ? -17.488 -2.959 2.550 1.00 96.81 102 TRP A O 1
ATOM 777 N N . LEU A 1 103 ? -15.993 -1.294 2.688 1.00 96.69 103 LEU A N 1
ATOM 778 C CA . LEU A 1 103 ? -16.323 -0.900 4.062 1.00 96.69 103 LEU A CA 1
ATOM 779 C C . LEU A 1 103 ? -17.777 -0.465 4.211 1.00 96.69 103 LEU A C 1
ATOM 781 O O . LEU A 1 103 ? -18.424 -0.880 5.163 1.00 96.69 103 LEU A O 1
ATOM 785 N N . ALA A 1 104 ? -18.310 0.315 3.268 1.00 95.69 104 ALA A N 1
ATOM 786 C CA . ALA A 1 104 ? -19.706 0.747 3.311 1.00 95.69 104 ALA A CA 1
ATOM 787 C C . ALA A 1 104 ? -20.693 -0.436 3.322 1.00 95.69 104 ALA A C 1
ATOM 789 O O . ALA A 1 104 ? -21.780 -0.327 3.884 1.00 95.69 104 ALA A O 1
ATOM 790 N N . ARG A 1 105 ? -20.311 -1.576 2.728 1.00 95.75 105 ARG A N 1
ATOM 791 C CA . ARG A 1 1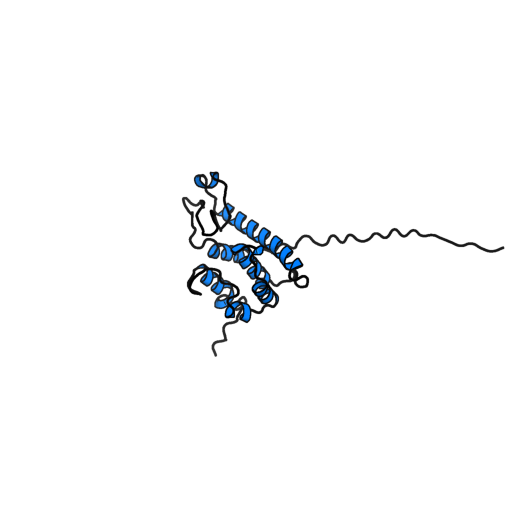05 ? -21.102 -2.811 2.756 1.00 95.75 105 ARG A CA 1
ATOM 792 C C . ARG A 1 105 ? -20.896 -3.611 4.044 1.00 95.75 105 ARG A C 1
ATOM 794 O O . ARG A 1 105 ? -21.869 -4.076 4.625 1.00 95.75 105 ARG A O 1
ATOM 801 N N . GLU A 1 106 ? -19.650 -3.806 4.470 1.00 96.12 106 GLU A N 1
ATOM 802 C CA . GLU A 1 106 ? -19.323 -4.699 5.597 1.00 96.12 106 GLU A CA 1
ATOM 803 C C . GLU A 1 106 ? -19.483 -4.036 6.982 1.00 96.12 106 GLU A C 1
ATOM 805 O O . GLU A 1 106 ? -19.730 -4.722 7.981 1.00 96.12 106 GLU A O 1
ATOM 810 N N . PHE A 1 107 ? -19.331 -2.709 7.041 1.00 95.94 107 PHE A N 1
ATOM 811 C CA . PHE A 1 107 ? -19.338 -1.867 8.241 1.00 95.94 107 PHE A CA 1
ATOM 812 C C . PHE A 1 107 ? -20.009 -0.503 7.954 1.00 95.94 107 PHE A C 1
ATOM 814 O O . PHE A 1 107 ? -19.338 0.533 7.974 1.00 95.94 107 PHE A O 1
ATOM 821 N N . PRO A 1 108 ? -21.330 -0.468 7.693 1.00 94.94 108 PRO A N 1
ATOM 822 C CA . PRO A 1 108 ? -22.030 0.739 7.233 1.00 94.94 108 PRO A CA 1
ATOM 823 C C . PRO A 1 108 ? -21.927 1.932 8.199 1.00 94.94 108 PRO A C 1
ATOM 825 O O . PRO A 1 108 ? -21.894 3.077 7.755 1.00 94.94 108 PRO A O 1
ATOM 828 N N . ASP A 1 109 ? -21.792 1.679 9.504 1.00 94.94 109 ASP A N 1
ATOM 829 C CA . ASP A 1 109 ? -21.674 2.722 10.537 1.00 94.94 109 ASP A CA 1
ATOM 830 C C . ASP A 1 109 ? -20.258 3.319 10.658 1.00 94.94 109 ASP A C 1
ATOM 832 O O . ASP A 1 109 ? -20.008 4.200 11.484 1.00 94.94 109 ASP A O 1
ATOM 836 N N . ARG A 1 110 ? -19.294 2.817 9.876 1.00 93.69 110 ARG A N 1
ATOM 837 C CA . ARG A 1 110 ? -17.881 3.221 9.921 1.00 93.69 110 ARG A CA 1
ATOM 838 C C . ARG A 1 110 ? -17.369 3.546 8.510 1.00 93.69 110 ARG A C 1
ATOM 840 O O . ARG A 1 110 ? -16.525 2.817 7.982 1.00 93.69 110 ARG A O 1
ATOM 847 N N . PRO A 1 111 ? -17.859 4.628 7.876 1.00 92.62 111 PRO A N 1
ATOM 848 C CA . PRO A 1 111 ? -17.421 5.005 6.538 1.00 92.62 111 PRO A CA 1
ATOM 849 C C . PRO A 1 111 ? -15.933 5.369 6.534 1.00 92.62 111 PRO A C 1
ATOM 851 O O . PRO A 1 111 ? -15.438 6.012 7.458 1.00 92.62 111 PRO A O 1
ATOM 854 N N . PHE A 1 112 ? -15.228 5.006 5.460 1.00 94.75 112 PHE A N 1
ATOM 855 C CA . PHE A 1 112 ? -13.777 5.193 5.343 1.00 94.75 112 PHE A CA 1
ATOM 856 C C . PHE A 1 112 ? -13.319 6.646 5.571 1.00 94.75 112 PHE A C 1
ATOM 858 O O . PHE A 1 112 ? -12.300 6.885 6.216 1.00 94.75 112 PHE A O 1
ATOM 865 N N . ALA A 1 113 ? -14.097 7.623 5.097 1.00 91.62 113 ALA A N 1
ATOM 866 C CA . ALA A 1 113 ? -13.791 9.047 5.250 1.00 91.62 113 ALA A CA 1
ATOM 867 C C . ALA A 1 113 ? -13.856 9.545 6.709 1.00 91.62 113 ALA A C 1
ATOM 869 O O . ALA A 1 113 ? -13.202 10.526 7.039 1.00 91.62 113 ALA A O 1
ATOM 870 N N . ALA A 1 114 ? -14.601 8.865 7.589 1.00 91.94 114 ALA A N 1
ATOM 871 C CA . ALA A 1 114 ? -14.707 9.225 9.007 1.00 91.94 114 ALA A CA 1
ATOM 872 C C . ALA A 1 114 ? -13.608 8.597 9.880 1.00 91.94 114 ALA A C 1
ATOM 874 O O . ALA A 1 114 ? -13.556 8.850 11.084 1.00 91.94 114 ALA A O 1
ATOM 875 N N . LEU A 1 115 ? -12.770 7.738 9.297 1.00 93.19 115 LEU A N 1
ATOM 876 C CA . LEU A 1 115 ? -11.669 7.095 10.000 1.00 93.19 115 LEU A CA 1
ATOM 877 C C . LEU A 1 115 ? -10.513 8.071 10.198 1.00 93.19 115 LEU A C 1
ATOM 879 O O . LEU A 1 115 ? -10.268 8.944 9.362 1.00 93.19 115 LEU A O 1
ATOM 883 N N . ASP A 1 116 ? -9.764 7.882 11.280 1.00 92.06 116 ASP A N 1
ATOM 884 C CA . ASP A 1 116 ? -8.525 8.621 11.459 1.00 92.06 116 ASP A CA 1
ATOM 885 C C . ASP A 1 116 ? -7.466 8.197 10.428 1.00 92.06 116 ASP A C 1
ATOM 887 O O . ASP A 1 116 ? -7.578 7.193 9.713 1.00 92.06 116 ASP A O 1
ATOM 891 N N . ARG A 1 117 ? -6.395 8.986 10.353 1.00 90.75 117 ARG A N 1
ATOM 892 C CA . ARG A 1 117 ? -5.345 8.784 9.359 1.00 90.75 117 ARG A CA 1
ATOM 893 C C . ARG A 1 117 ? -4.662 7.419 9.471 1.00 90.75 117 ARG A C 1
ATOM 895 O O . ARG A 1 117 ? -4.350 6.812 8.448 1.00 90.75 117 ARG A O 1
ATOM 902 N N . THR A 1 118 ? -4.417 6.960 10.692 1.00 91.00 118 THR A N 1
ATOM 903 C CA . THR A 1 118 ? -3.736 5.695 10.976 1.00 91.00 118 THR A CA 1
ATOM 904 C C . THR A 1 118 ? -4.595 4.520 10.527 1.00 91.00 118 THR A C 1
ATOM 906 O O . THR A 1 118 ? -4.108 3.616 9.849 1.00 91.00 118 THR A O 1
ATOM 909 N N . GLN A 1 119 ? -5.891 4.568 10.827 1.00 94.06 119 GLN A N 1
ATOM 910 C CA . GLN A 1 119 ? -6.867 3.576 10.392 1.00 94.06 119 GLN A CA 1
ATOM 911 C C . GLN A 1 119 ? -6.944 3.495 8.867 1.00 94.06 119 GLN A C 1
ATOM 913 O O . GLN A 1 119 ? -6.865 2.403 8.300 1.00 94.06 119 GLN A O 1
ATOM 918 N N . GLN A 1 120 ? -7.056 4.645 8.194 1.00 95.62 120 GLN A N 1
ATOM 919 C CA . GLN A 1 120 ? -7.097 4.698 6.733 1.00 95.62 120 GLN A CA 1
ATOM 920 C C . GLN A 1 120 ? -5.830 4.101 6.112 1.00 95.62 120 GLN A C 1
ATOM 922 O O . GLN A 1 120 ? -5.918 3.261 5.218 1.00 95.62 120 GLN A O 1
ATOM 927 N N . GLU A 1 121 ? -4.654 4.503 6.598 1.00 95.44 121 GLU A N 1
ATOM 928 C CA . GLU A 1 121 ? -3.373 4.019 6.086 1.00 95.44 121 GLU A CA 1
ATOM 929 C C . GLU A 1 121 ? -3.176 2.517 6.305 1.00 95.44 121 GLU A C 1
ATOM 931 O O . GLU A 1 121 ? -2.746 1.844 5.372 1.00 95.44 121 GLU A O 1
ATOM 936 N N . LEU A 1 122 ? -3.519 1.969 7.477 1.00 94.56 122 LEU A N 1
ATOM 937 C CA . LEU A 1 122 ? -3.416 0.529 7.748 1.00 94.56 122 LEU A CA 1
ATOM 938 C C . LEU A 1 122 ? -4.321 -0.300 6.835 1.00 94.56 122 LEU A C 1
ATOM 940 O O . LEU A 1 122 ? -3.898 -1.332 6.309 1.00 94.56 122 LEU A O 1
ATOM 944 N N . LEU A 1 123 ? -5.560 0.150 6.625 1.00 96.25 123 LEU A N 1
ATOM 945 C CA . LEU A 1 123 ? -6.488 -0.555 5.747 1.00 96.25 123 LEU A CA 1
ATOM 946 C C . LEU A 1 123 ? -6.028 -0.483 4.285 1.00 96.25 123 LEU A C 1
ATOM 948 O O . LEU A 1 123 ? -6.052 -1.502 3.598 1.00 96.25 123 LEU A O 1
ATOM 952 N N . VAL A 1 124 ? -5.566 0.683 3.814 1.00 96.81 124 VAL A N 1
ATOM 953 C CA . VAL A 1 124 ? -5.030 0.848 2.449 1.00 96.81 124 VAL A CA 1
ATOM 954 C C . VAL A 1 124 ? -3.746 0.044 2.257 1.00 96.81 124 VAL A C 1
ATOM 956 O O . VAL A 1 124 ? -3.574 -0.584 1.217 1.00 96.81 124 VAL A O 1
ATOM 959 N N . ASP A 1 125 ? -2.860 0.022 3.250 1.00 95.19 125 ASP A N 1
ATOM 960 C CA . ASP A 1 125 ? -1.641 -0.784 3.266 1.00 95.19 125 ASP A CA 1
ATOM 961 C C . ASP A 1 125 ? -1.965 -2.273 3.036 1.00 95.19 125 ASP A C 1
ATOM 963 O O . ASP A 1 125 ? -1.467 -2.882 2.076 1.00 95.19 125 ASP A O 1
ATOM 967 N N . HIS A 1 126 ? -2.837 -2.839 3.875 1.00 94.00 126 HIS A N 1
ATOM 968 C CA . HIS A 1 126 ? -3.248 -4.236 3.766 1.00 94.00 126 HIS A CA 1
ATOM 969 C C . HIS A 1 126 ? -3.945 -4.504 2.426 1.00 94.00 126 HIS A C 1
ATOM 971 O O . HIS A 1 126 ? -3.591 -5.441 1.708 1.00 94.00 126 HIS A O 1
ATOM 977 N N . ALA A 1 127 ? -4.920 -3.670 2.058 1.00 94.94 127 ALA A N 1
ATOM 978 C CA . ALA A 1 127 ? -5.705 -3.836 0.840 1.00 94.94 127 ALA A CA 1
ATOM 979 C C . ALA A 1 127 ? -4.863 -3.707 -0.436 1.00 94.94 127 ALA A C 1
ATOM 981 O O . ALA A 1 127 ? -5.105 -4.430 -1.396 1.00 94.94 127 ALA A O 1
ATOM 982 N N . TYR 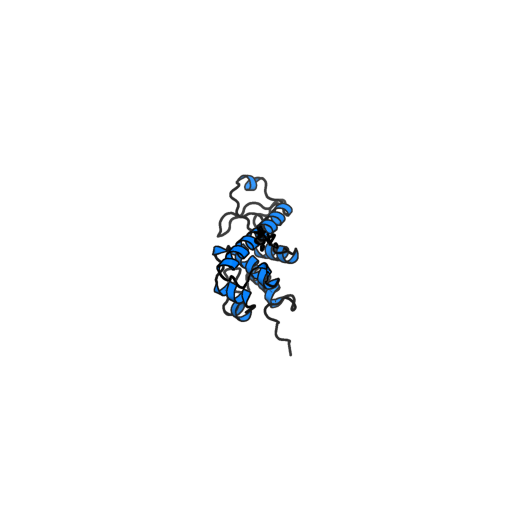A 1 128 ? -3.856 -2.834 -0.465 1.00 93.69 128 TYR A N 1
ATOM 983 C CA . TYR A 1 128 ? -2.966 -2.704 -1.622 1.00 93.69 128 TYR A CA 1
ATOM 984 C C . TYR A 1 128 ? -2.027 -3.910 -1.740 1.00 93.69 128 TYR A C 1
ATOM 986 O O . TYR A 1 128 ? -1.668 -4.322 -2.842 1.00 93.69 128 TYR A O 1
ATOM 994 N N . THR A 1 129 ? -1.631 -4.484 -0.601 1.00 89.50 129 THR A N 1
ATOM 995 C CA . THR A 1 129 ? -0.701 -5.617 -0.551 1.00 89.50 129 THR A CA 1
ATOM 996 C C . THR A 1 129 ? -1.377 -6.931 -0.949 1.00 89.50 129 THR A C 1
ATOM 998 O O . THR A 1 129 ? -0.827 -7.667 -1.768 1.00 89.50 129 THR A O 1
ATOM 1001 N N . GLU A 1 130 ? -2.563 -7.217 -0.404 1.00 88.25 130 GLU A N 1
ATOM 1002 C CA . GLU A 1 130 ? -3.250 -8.509 -0.585 1.00 88.25 130 GLU A CA 1
ATOM 1003 C C . GLU A 1 130 ? -4.485 -8.430 -1.505 1.00 88.25 130 GLU A C 1
ATOM 1005 O O . GLU A 1 130 ? -4.964 -9.451 -1.998 1.00 88.25 130 GLU A O 1
ATOM 1010 N N . GLY A 1 131 ? -4.981 -7.225 -1.790 1.00 91.38 131 GLY A N 1
ATOM 1011 C CA . GLY A 1 131 ? -6.241 -6.975 -2.495 1.00 91.38 131 GLY A CA 1
ATOM 1012 C C . GLY A 1 131 ? -7.412 -6.745 -1.532 1.00 91.38 131 GLY A C 1
ATOM 1013 O O . GLY A 1 131 ? -7.489 -7.357 -0.468 1.00 91.38 131 GLY A O 1
ATOM 1014 N N . VAL A 1 132 ? -8.369 -5.890 -1.917 1.00 95.19 132 VAL A N 1
ATOM 1015 C CA . VAL A 1 132 ? -9.548 -5.558 -1.086 1.00 95.19 132 VAL A CA 1
ATOM 1016 C C . VAL A 1 132 ? -10.385 -6.799 -0.766 1.00 95.19 132 VAL A C 1
ATOM 1018 O O . VAL A 1 132 ? -10.845 -6.966 0.359 1.00 95.19 132 VAL A O 1
ATOM 1021 N N . ALA A 1 133 ? -10.520 -7.724 -1.720 1.00 93.50 133 ALA A N 1
ATOM 1022 C CA . ALA A 1 133 ? -11.235 -8.985 -1.516 1.00 93.50 133 ALA A CA 1
ATOM 1023 C C . ALA A 1 133 ? -10.594 -9.909 -0.460 1.00 93.50 133 ALA A C 1
ATOM 1025 O O . ALA A 1 133 ? -11.264 -10.811 0.033 1.00 93.50 133 ALA A O 1
ATOM 1026 N N . GLN A 1 134 ? -9.317 -9.697 -0.120 1.00 91.44 134 GLN A N 1
ATOM 1027 C CA . GLN A 1 134 ? -8.582 -10.475 0.884 1.00 91.44 134 GLN A CA 1
ATOM 1028 C C . GLN A 1 134 ? -8.534 -9.783 2.253 1.00 91.44 134 GLN A C 1
ATOM 1030 O O . GLN A 1 134 ? -7.900 -10.285 3.180 1.00 91.44 134 GLN A O 1
ATOM 1035 N N . VAL A 1 135 ? -9.185 -8.625 2.410 1.00 93.19 135 VAL A N 1
ATOM 1036 C CA . VAL A 1 135 ? -9.272 -7.946 3.707 1.00 93.19 135 VAL A CA 1
ATOM 1037 C C . VAL A 1 135 ? -10.134 -8.788 4.649 1.00 93.19 135 VAL A C 1
ATOM 1039 O O . VAL A 1 135 ? -11.350 -8.896 4.491 1.00 93.19 135 VAL A O 1
ATOM 1042 N N . ASN A 1 136 ? -9.494 -9.393 5.653 1.00 91.69 136 ASN A N 1
ATOM 1043 C CA . ASN A 1 136 ? -10.182 -10.168 6.678 1.00 91.69 136 ASN A CA 1
ATOM 1044 C C . ASN A 1 136 ? -11.034 -9.240 7.562 1.00 91.69 136 ASN A C 1
ATOM 1046 O O . ASN A 1 136 ? -10.563 -8.208 8.049 1.00 91.69 136 ASN A O 1
ATOM 1050 N N . ARG A 1 137 ? -12.284 -9.639 7.826 1.00 94.44 137 ARG A N 1
ATOM 1051 C CA . ARG A 1 137 ? -13.211 -8.911 8.699 1.00 94.44 137 ARG A CA 1
ATOM 1052 C C . ARG A 1 137 ? -12.664 -8.701 10.117 1.00 94.44 137 ARG A C 1
ATOM 1054 O O . ARG A 1 137 ? -12.917 -7.645 10.684 1.00 94.44 137 ARG A O 1
ATOM 1061 N N . ALA A 1 138 ? -11.915 -9.652 10.678 1.00 94.88 138 ALA A N 1
ATOM 1062 C CA . ALA A 1 138 ? -11.297 -9.523 12.000 1.00 94.88 138 ALA A CA 1
ATOM 1063 C C . ALA A 1 138 ? -10.242 -8.407 12.029 1.00 94.88 138 ALA A C 1
ATOM 1065 O O . ALA A 1 138 ? -10.308 -7.529 12.888 1.00 94.88 138 ALA A O 1
ATOM 1066 N N . PHE A 1 139 ? -9.341 -8.386 11.039 1.00 95.19 139 PHE A N 1
ATOM 1067 C CA . PHE A 1 139 ? -8.366 -7.308 10.856 1.00 95.19 139 PHE A CA 1
ATOM 1068 C C . PHE A 1 139 ? -9.066 -5.954 10.705 1.00 95.19 139 PHE A C 1
ATOM 1070 O O . PHE A 1 139 ? -8.777 -5.022 11.455 1.00 95.19 139 PHE A O 1
ATOM 1077 N N . ALA A 1 140 ? -10.036 -5.856 9.789 1.00 96.44 140 ALA A N 1
ATOM 1078 C CA . ALA A 1 140 ? -10.772 -4.615 9.574 1.00 96.44 140 ALA A CA 1
ATOM 1079 C C . ALA A 1 140 ? -11.464 -4.146 10.861 1.00 96.44 140 ALA A C 1
ATOM 1081 O O . ALA A 1 140 ? -11.340 -2.986 11.237 1.00 96.44 140 ALA A O 1
ATOM 1082 N N . ALA A 1 141 ? -12.132 -5.045 11.585 1.00 96.19 141 ALA A N 1
ATOM 1083 C CA . ALA A 1 141 ? -12.817 -4.706 12.825 1.00 96.19 141 ALA A CA 1
ATOM 1084 C C . ALA A 1 141 ? -11.852 -4.222 13.924 1.00 96.19 141 ALA A C 1
ATOM 1086 O O . ALA A 1 141 ? -12.189 -3.273 14.632 1.00 96.19 141 ALA A O 1
ATOM 1087 N N . ALA A 1 142 ? -10.665 -4.828 14.047 1.00 95.50 142 ALA A N 1
ATOM 1088 C CA . ALA A 1 142 ? -9.632 -4.368 14.973 1.00 95.50 142 ALA A CA 1
ATOM 1089 C C . ALA A 1 142 ? -9.161 -2.948 14.617 1.00 95.50 142 ALA A C 1
ATOM 1091 O O . ALA A 1 142 ? -9.178 -2.062 15.471 1.00 95.50 142 ALA A O 1
ATOM 1092 N N . VAL A 1 143 ? -8.862 -2.684 13.338 1.00 95.50 143 VAL A N 1
ATOM 1093 C CA . VAL A 1 143 ? -8.465 -1.340 12.884 1.00 95.50 143 VAL A CA 1
ATOM 1094 C C . VAL A 1 143 ? -9.571 -0.316 13.129 1.00 95.50 143 VAL A C 1
ATOM 1096 O O . VAL A 1 143 ? -9.316 0.750 13.686 1.00 95.50 143 VAL A O 1
ATOM 1099 N N . LEU A 1 144 ? -10.818 -0.642 12.783 1.00 95.81 144 LEU A N 1
ATOM 1100 C CA . LEU A 1 144 ? -11.962 0.254 12.961 1.00 95.81 144 LEU A CA 1
ATOM 1101 C C . LEU A 1 144 ? -12.210 0.622 14.427 1.00 95.81 144 LEU A C 1
ATOM 1103 O O . LEU A 1 144 ? -12.694 1.723 14.686 1.00 95.81 144 LEU A O 1
ATOM 1107 N N . ARG A 1 145 ? -11.884 -0.263 15.375 1.00 94.69 145 ARG A N 1
ATOM 1108 C CA . ARG A 1 145 ? -11.977 0.003 16.819 1.00 94.69 145 ARG A CA 1
ATOM 1109 C C . ARG A 1 145 ? -10.714 0.618 17.423 1.00 94.69 145 ARG A C 1
ATOM 1111 O O . ARG A 1 145 ? -10.733 0.924 18.608 1.00 94.69 145 ARG A O 1
ATOM 1118 N N . ALA A 1 146 ? -9.655 0.800 16.633 1.00 91.69 146 ALA A N 1
ATOM 1119 C CA . ALA A 1 146 ? -8.322 1.134 17.132 1.00 91.69 146 ALA A CA 1
ATOM 1120 C C . ALA A 1 146 ? -7.811 0.128 18.188 1.00 91.69 146 ALA A C 1
ATOM 1122 O O . ALA A 1 146 ? -7.121 0.481 19.140 1.00 91.69 146 ALA A O 1
ATOM 1123 N N . ASP A 1 147 ? -8.181 -1.141 18.012 1.00 91.44 147 ASP A N 1
ATOM 1124 C CA . ASP A 1 147 ? -7.842 -2.261 18.885 1.00 91.44 147 ASP A CA 1
ATOM 1125 C C . ASP A 1 147 ? -6.480 -2.836 18.474 1.00 91.44 147 ASP A C 1
ATOM 1127 O O . ASP A 1 147 ? -6.359 -3.862 17.797 1.00 91.44 147 ASP A O 1
ATOM 1131 N N . TRP A 1 148 ? -5.438 -2.072 18.787 1.00 88.69 148 TRP A N 1
ATOM 1132 C CA . TRP A 1 148 ? -4.070 -2.349 18.357 1.00 88.69 148 TRP A CA 1
ATOM 1133 C C . TRP A 1 148 ? -3.465 -3.570 19.033 1.00 88.69 148 TRP A C 1
ATOM 1135 O O . TRP A 1 148 ? -2.629 -4.241 18.430 1.00 88.69 148 TRP A O 1
ATOM 1145 N N . ASP A 1 149 ? -3.912 -3.874 20.250 1.00 86.62 149 ASP A N 1
ATOM 1146 C CA . ASP A 1 149 ? -3.477 -5.064 20.963 1.00 86.62 149 ASP A CA 1
ATOM 1147 C C . ASP A 1 149 ? -3.973 -6.321 20.251 1.00 86.62 149 ASP A C 1
ATOM 1149 O O . ASP A 1 149 ? -3.150 -7.161 19.896 1.00 86.62 149 ASP A O 1
ATOM 1153 N N . ALA A 1 150 ? -5.261 -6.390 19.893 1.00 87.75 150 ALA A N 1
ATOM 1154 C CA . ALA A 1 150 ? -5.775 -7.492 19.079 1.00 87.75 150 ALA A CA 1
ATOM 1155 C C . ALA A 1 150 ? -5.072 -7.580 17.714 1.00 87.75 150 ALA A C 1
ATOM 1157 O O . ALA A 1 150 ? -4.713 -8.664 17.263 1.00 87.75 150 ALA A O 1
ATOM 1158 N N . LEU A 1 151 ? -4.823 -6.443 17.049 1.00 86.88 151 LEU A N 1
ATOM 1159 C CA . LEU A 1 151 ? -4.132 -6.434 15.755 1.00 86.88 151 LEU A CA 1
ATOM 1160 C C . LEU A 1 151 ? -2.740 -7.078 15.831 1.00 86.88 151 LEU A C 1
ATOM 1162 O O . LEU A 1 151 ? -2.376 -7.841 14.931 1.00 86.88 151 LEU A O 1
ATOM 1166 N N . LEU A 1 152 ? -1.971 -6.749 16.871 1.00 84.44 152 LEU A N 1
ATOM 1167 C CA . LEU A 1 152 ? -0.586 -7.185 17.031 1.00 84.44 152 LEU A CA 1
ATOM 1168 C C . LEU A 1 152 ? -0.480 -8.582 17.649 1.00 84.44 152 LEU A C 1
ATOM 1170 O O . LEU A 1 152 ? 0.249 -9.418 17.118 1.00 84.44 152 LEU A O 1
ATOM 1174 N N . ASP A 1 153 ? -1.199 -8.843 18.739 1.00 84.56 153 ASP A N 1
ATOM 1175 C CA . ASP A 1 153 ? -1.055 -10.073 19.520 1.00 84.56 153 ASP A CA 1
ATOM 1176 C C . ASP A 1 153 ? -1.687 -11.272 18.785 1.00 84.56 153 ASP A C 1
ATOM 1178 O O . ASP A 1 153 ? -1.094 -12.355 18.741 1.00 84.56 153 ASP A O 1
ATOM 1182 N N . ASP A 1 154 ? -2.803 -11.061 18.074 1.00 85.19 154 ASP A N 1
ATOM 1183 C CA . ASP A 1 154 ? -3.433 -12.093 17.233 1.00 85.19 154 ASP A CA 1
ATOM 1184 C C . ASP A 1 154 ? -2.834 -12.157 15.816 1.00 85.19 154 ASP A C 1
ATOM 1186 O O . ASP A 1 154 ? -3.305 -12.918 14.968 1.00 85.19 154 ASP A O 1
ATOM 1190 N N . HIS A 1 155 ? -1.786 -11.369 15.537 1.00 82.19 155 HIS A N 1
ATOM 1191 C CA . HIS A 1 155 ? -1.078 -11.340 14.253 1.00 82.19 155 HIS A CA 1
ATOM 1192 C C . HIS A 1 155 ? -2.016 -11.134 13.050 1.00 82.19 155 HIS A C 1
ATOM 1194 O O . HIS A 1 155 ? -1.819 -11.713 11.977 1.00 82.19 155 HIS A O 1
ATOM 1200 N N . LEU A 1 156 ? -3.037 -10.285 13.214 1.00 85.12 156 LEU A N 1
ATOM 1201 C CA . LEU A 1 156 ? -4.068 -10.064 12.195 1.00 85.12 156 LEU A CA 1
ATOM 1202 C C . LEU A 1 156 ? -3.510 -9.440 10.911 1.00 85.12 156 LEU A C 1
ATOM 1204 O O . LEU A 1 156 ? -4.156 -9.524 9.867 1.00 85.12 156 LEU A O 1
ATOM 1208 N N . TYR A 1 157 ? -2.322 -8.831 10.972 1.00 81.62 157 TYR A N 1
ATOM 1209 C CA . TYR A 1 157 ? -1.597 -8.384 9.791 1.00 81.62 157 TYR A CA 1
ATOM 1210 C C . TYR A 1 157 ? -0.082 -8.571 9.917 1.00 81.62 157 TYR A C 1
ATOM 1212 O O . TYR A 1 157 ? 0.574 -7.964 10.761 1.00 81.62 157 TYR A O 1
ATOM 1220 N N . VAL A 1 158 ? 0.481 -9.374 9.010 1.00 76.06 158 VAL A N 1
ATOM 1221 C CA . VAL A 1 158 ? 1.925 -9.563 8.831 1.00 76.06 158 VAL A CA 1
ATOM 1222 C C . VAL A 1 158 ? 2.249 -9.449 7.343 1.00 76.06 158 VAL A C 1
ATOM 1224 O O . VAL A 1 158 ? 1.694 -10.168 6.517 1.00 76.06 158 VAL A O 1
ATOM 1227 N N . ARG A 1 159 ? 3.166 -8.548 6.980 1.00 76.88 159 ARG A N 1
ATOM 1228 C CA . ARG A 1 159 ? 3.383 -8.146 5.580 1.00 76.88 159 ARG A CA 1
ATOM 1229 C C . ARG A 1 159 ? 4.302 -9.072 4.778 1.00 76.88 159 ARG A C 1
ATOM 1231 O O . ARG A 1 159 ? 4.294 -9.072 3.546 1.00 76.88 159 ARG A O 1
ATOM 1238 N N . GLY A 1 160 ? 5.157 -9.829 5.453 1.00 66.38 160 GLY A N 1
ATOM 1239 C CA . GLY A 1 160 ? 6.040 -10.818 4.843 1.00 66.38 160 GLY A CA 1
ATOM 1240 C C . GLY A 1 160 ? 5.883 -12.174 5.513 1.00 66.38 160 GLY A C 1
ATOM 1241 O O . GLY A 1 160 ? 5.972 -12.252 6.735 1.00 66.38 160 GLY A O 1
ATOM 1242 N N . LEU A 1 161 ? 5.711 -13.233 4.713 1.00 60.09 161 LEU A N 1
ATOM 1243 C CA . LEU A 1 161 ? 5.812 -14.607 5.210 1.00 60.09 161 LEU A CA 1
ATOM 1244 C C . LEU A 1 161 ? 7.263 -14.877 5.644 1.00 60.09 161 LEU A C 1
ATOM 1246 O O . LEU A 1 161 ? 8.184 -14.714 4.843 1.00 60.09 161 LEU A O 1
ATOM 1250 N N . GLY A 1 162 ? 7.460 -15.252 6.906 1.00 61.28 162 GLY A N 1
ATOM 1251 C CA . GLY A 1 162 ? 8.764 -15.494 7.531 1.00 61.28 162 GLY A CA 1
ATOM 1252 C C . GLY A 1 162 ? 8.726 -15.182 9.029 1.00 61.28 162 GLY A C 1
ATOM 1253 O O . GLY A 1 162 ? 7.686 -14.770 9.539 1.00 61.28 162 GLY A O 1
ATOM 1254 N N . ASN A 1 163 ? 9.851 -15.355 9.729 1.00 58.03 163 ASN A N 1
ATOM 1255 C CA . ASN A 1 163 ? 9.958 -14.988 11.143 1.00 58.03 163 ASN A CA 1
ATOM 1256 C C . ASN A 1 163 ? 9.640 -13.496 11.300 1.00 58.03 163 ASN A C 1
ATOM 1258 O O . ASN A 1 163 ? 10.315 -12.642 10.726 1.00 58.03 163 ASN A O 1
ATOM 1262 N N . TRP A 1 164 ? 8.588 -13.164 12.042 1.00 55.38 164 TRP A N 1
ATOM 1263 C CA . TRP A 1 164 ? 8.386 -11.809 12.538 1.00 55.38 164 TRP A CA 1
ATOM 1264 C C . TRP A 1 164 ? 9.437 -11.537 13.626 1.00 55.38 164 TRP A C 1
ATOM 1266 O O . TRP A 1 164 ? 9.577 -12.381 14.510 1.00 55.38 164 TRP A O 1
ATOM 1276 N N . PRO A 1 165 ? 10.179 -10.412 13.601 1.00 58.38 165 PRO A N 1
ATOM 1277 C CA . PRO A 1 165 ? 10.085 -9.250 12.707 1.00 58.38 165 PRO A CA 1
ATOM 1278 C C . PRO A 1 165 ? 11.121 -9.223 11.552 1.00 58.38 165 PRO A C 1
ATOM 1280 O O . PRO A 1 165 ? 11.354 -8.169 10.966 1.00 58.38 165 PRO A O 1
ATOM 1283 N N . ASP A 1 166 ? 11.760 -10.337 11.195 1.00 70.62 166 ASP A N 1
ATOM 1284 C CA . ASP A 1 166 ? 13.042 -10.370 10.468 1.00 70.62 166 ASP A CA 1
ATOM 1285 C C . ASP A 1 166 ? 13.009 -9.949 8.988 1.00 70.62 166 ASP A C 1
ATOM 1287 O O . ASP A 1 166 ? 14.056 -9.640 8.406 1.00 70.62 166 ASP A O 1
ATOM 1291 N N . THR A 1 167 ? 11.836 -9.890 8.347 1.00 81.81 167 THR A N 1
ATOM 1292 C CA . THR A 1 167 ? 11.753 -9.442 6.945 1.00 81.81 167 THR A CA 1
ATOM 1293 C C . THR A 1 167 ? 11.827 -7.916 6.835 1.00 81.81 167 THR A C 1
ATOM 1295 O O . THR A 1 167 ? 11.296 -7.191 7.673 1.00 81.81 167 THR A O 1
ATOM 1298 N N . ILE A 1 168 ? 12.434 -7.391 5.761 1.00 85.56 168 ILE A N 1
ATOM 1299 C CA . ILE A 1 168 ? 12.531 -5.933 5.524 1.00 85.56 168 ILE A CA 1
ATOM 1300 C C . ILE A 1 168 ? 11.151 -5.261 5.556 1.00 85.56 168 ILE A C 1
ATOM 1302 O O . ILE A 1 168 ? 11.011 -4.173 6.110 1.00 85.56 168 ILE A O 1
ATOM 1306 N N . LYS A 1 169 ? 10.123 -5.934 5.026 1.00 87.94 169 LYS A N 1
ATOM 1307 C CA . LYS A 1 169 ? 8.745 -5.430 5.008 1.00 87.94 169 LYS A CA 1
ATOM 1308 C C . LYS A 1 169 ? 8.150 -5.332 6.413 1.00 87.94 169 LYS A C 1
ATOM 1310 O O . LYS A 1 169 ? 7.545 -4.317 6.743 1.00 87.94 169 LYS A O 1
ATOM 1315 N N . ASN A 1 170 ? 8.358 -6.361 7.236 1.00 83.38 170 ASN A N 1
ATOM 1316 C CA . ASN A 1 170 ? 7.892 -6.397 8.623 1.00 83.38 170 ASN A CA 1
ATOM 1317 C C . ASN A 1 170 ? 8.632 -5.366 9.486 1.00 83.38 170 ASN A C 1
ATOM 1319 O O . ASN A 1 170 ? 7.999 -4.665 10.268 1.00 83.38 170 ASN A O 1
ATOM 1323 N N . ARG A 1 171 ? 9.946 -5.187 9.281 1.00 85.69 171 ARG A N 1
ATOM 1324 C CA . ARG A 1 171 ? 10.714 -4.116 9.936 1.00 85.69 171 ARG A CA 1
ATOM 1325 C C . ARG A 1 171 ? 10.210 -2.728 9.564 1.00 85.69 171 ARG A C 1
ATOM 1327 O O . ARG A 1 171 ? 10.030 -1.912 10.457 1.00 85.69 171 ARG A O 1
ATOM 1334 N N . ALA A 1 172 ? 9.954 -2.462 8.283 1.00 88.81 172 ALA A N 1
ATOM 1335 C CA . ALA A 1 172 ? 9.417 -1.175 7.840 1.00 88.81 172 ALA A CA 1
ATOM 1336 C C . ALA A 1 172 ? 8.016 -0.907 8.420 1.00 88.81 172 ALA A C 1
ATOM 1338 O O . ALA A 1 172 ? 7.747 0.203 8.877 1.00 88.81 172 ALA A O 1
ATOM 1339 N N . PHE A 1 173 ? 7.145 -1.924 8.466 1.00 88.25 173 PHE A N 1
ATOM 1340 C CA . PHE A 1 173 ? 5.848 -1.834 9.144 1.00 88.25 173 PHE A CA 1
ATOM 1341 C C . PHE A 1 173 ? 6.025 -1.514 10.634 1.00 88.25 173 PHE A C 1
ATOM 1343 O O . PHE A 1 173 ? 5.458 -0.544 11.131 1.00 88.25 173 PHE A O 1
ATOM 1350 N N . GLY A 1 174 ? 6.860 -2.286 11.337 1.00 85.19 174 GLY A N 1
ATOM 1351 C CA . GLY A 1 174 ? 7.132 -2.083 12.757 1.00 85.19 174 GLY A CA 1
ATOM 1352 C C . GLY A 1 174 ? 7.725 -0.705 13.038 1.00 85.19 174 GLY A C 1
ATOM 1353 O O . GLY A 1 174 ? 7.312 -0.043 13.979 1.00 85.19 174 GLY A O 1
ATOM 1354 N N . GLN A 1 175 ? 8.636 -0.216 12.200 1.00 85.69 175 GLN A N 1
ATOM 1355 C CA . GLN A 1 175 ? 9.181 1.136 12.315 1.00 85.69 175 GLN A CA 1
ATOM 1356 C C . GLN A 1 175 ? 8.109 2.209 12.128 1.00 85.69 175 GLN A C 1
ATOM 1358 O O . GLN A 1 175 ? 8.103 3.171 12.882 1.00 85.69 175 GLN A O 1
ATOM 1363 N N . ARG A 1 176 ? 7.185 2.065 11.173 1.00 88.19 176 ARG A N 1
ATOM 1364 C CA . ARG A 1 176 ? 6.121 3.060 10.977 1.00 88.19 176 ARG A CA 1
ATOM 1365 C C . ARG A 1 176 ? 5.117 3.069 12.130 1.00 88.19 176 ARG A C 1
ATOM 1367 O O . ARG A 1 176 ? 4.718 4.139 12.575 1.00 88.19 176 ARG A O 1
ATOM 1374 N N . TRP A 1 177 ? 4.720 1.885 12.587 1.00 86.75 177 TRP A N 1
ATOM 1375 C CA . TRP A 1 177 ? 3.506 1.714 13.382 1.00 86.75 177 TRP A CA 1
ATOM 1376 C C . TRP A 1 177 ? 3.733 1.259 14.821 1.00 86.75 177 TRP A C 1
ATOM 1378 O O . TRP A 1 177 ? 2.812 1.331 15.616 1.00 86.75 177 TRP A O 1
ATOM 1388 N N . ILE A 1 178 ? 4.914 0.776 15.197 1.00 80.31 178 ILE A N 1
ATOM 1389 C CA . ILE A 1 178 ? 5.138 0.181 16.528 1.00 80.31 178 ILE A CA 1
ATOM 1390 C C . ILE A 1 178 ? 6.311 0.859 17.239 1.00 80.31 178 ILE A C 1
ATOM 1392 O O . ILE A 1 178 ? 6.184 1.301 18.376 1.00 80.31 178 ILE A O 1
ATOM 1396 N N . TYR A 1 179 ? 7.457 0.960 16.568 1.00 76.00 179 TYR A N 1
ATOM 1397 C CA . TYR A 1 179 ? 8.732 1.338 17.179 1.00 76.00 179 TYR A CA 1
ATOM 1398 C C . TYR A 1 179 ? 9.217 2.747 16.824 1.00 76.00 179 TYR A C 1
ATOM 1400 O O . TYR A 1 179 ? 10.173 3.214 17.438 1.00 76.00 179 TYR A O 1
ATOM 1408 N N . GLY A 1 180 ? 8.637 3.394 15.809 1.00 71.50 180 GLY A N 1
ATOM 1409 C CA . GLY A 1 180 ? 9.107 4.690 15.314 1.00 71.50 180 GLY A CA 1
ATOM 1410 C C . GLY A 1 180 ? 8.614 5.871 16.136 1.00 71.50 180 GLY A C 1
ATOM 1411 O O . GLY A 1 180 ? 8.787 5.931 17.351 1.00 71.50 180 GLY A O 1
ATOM 1412 N N . ASP A 1 181 ? 8.035 6.857 15.454 1.00 72.12 181 ASP A N 1
ATOM 1413 C CA . ASP A 1 181 ? 7.506 8.052 16.102 1.00 72.12 181 ASP A CA 1
ATOM 1414 C C . ASP A 1 181 ? 6.453 7.663 17.150 1.00 72.12 181 ASP A C 1
ATOM 1416 O O . ASP A 1 181 ? 5.388 7.140 16.822 1.00 72.12 181 ASP A O 1
ATOM 1420 N N . LYS A 1 182 ? 6.747 7.939 18.426 1.00 63.22 182 LYS A N 1
ATOM 1421 C CA . LYS A 1 182 ? 5.868 7.605 19.556 1.00 63.22 182 LYS A CA 1
ATOM 1422 C C . LYS A 1 182 ? 4.500 8.282 19.463 1.00 63.22 182 LYS A C 1
ATOM 1424 O O . LYS A 1 182 ? 3.571 7.818 20.111 1.00 63.22 182 LYS A O 1
ATOM 1429 N N . THR A 1 183 ? 4.368 9.353 18.678 1.00 65.94 183 THR A N 1
ATOM 1430 C CA . THR A 1 183 ? 3.080 10.016 18.421 1.00 65.94 183 THR A CA 1
ATOM 1431 C C . THR A 1 183 ? 2.222 9.287 17.383 1.00 65.94 183 THR A C 1
ATOM 1433 O O . THR A 1 183 ? 1.031 9.562 17.277 1.00 65.94 183 THR A O 1
ATOM 1436 N N . LYS A 1 184 ? 2.811 8.341 16.640 1.00 66.00 184 LYS A N 1
ATOM 1437 C CA . LYS A 1 184 ? 2.166 7.537 15.589 1.00 66.00 184 LYS A CA 1
ATOM 1438 C C . LYS A 1 184 ? 2.160 6.035 15.893 1.00 66.00 184 LYS A C 1
ATOM 1440 O O . LYS A 1 184 ? 1.582 5.262 15.133 1.00 66.00 184 LYS A O 1
ATOM 1445 N N . ALA A 1 185 ? 2.816 5.618 16.975 1.00 74.25 185 ALA A N 1
ATOM 1446 C CA . ALA A 1 185 ? 2.870 4.226 17.388 1.00 74.25 185 ALA A CA 1
ATOM 1447 C C . ALA A 1 185 ? 1.478 3.735 17.819 1.00 74.25 185 ALA A C 1
ATOM 1449 O O . ALA A 1 185 ? 0.842 4.332 18.686 1.00 74.25 185 ALA A O 1
ATOM 1450 N N . LEU A 1 186 ? 1.041 2.615 17.245 1.00 76.88 186 LEU A N 1
ATOM 1451 C CA . LEU A 1 186 ? -0.178 1.892 17.604 1.00 76.88 186 LEU A CA 1
ATOM 1452 C C . LEU A 1 186 ? -0.137 1.453 19.071 1.00 76.88 186 LEU A C 1
ATOM 1454 O O . LEU A 1 186 ? -1.127 1.547 19.783 1.00 76.88 186 LEU A O 1
ATOM 1458 N N . ARG A 1 187 ? 1.038 1.043 19.555 1.00 72.25 187 ARG A N 1
ATOM 1459 C CA . ARG A 1 187 ? 1.278 0.752 20.969 1.00 72.25 187 ARG A CA 1
ATOM 1460 C C . ARG A 1 187 ? 2.380 1.682 21.477 1.00 72.25 187 ARG A C 1
ATOM 1462 O O . ARG A 1 187 ? 3.532 1.521 21.069 1.00 72.25 187 ARG A O 1
ATOM 1469 N N . PRO A 1 188 ? 2.082 2.651 22.360 1.00 59.56 188 PRO A N 1
ATOM 1470 C CA . PRO A 1 188 ? 3.122 3.412 23.033 1.00 59.56 188 PRO A CA 1
ATOM 1471 C C . PRO A 1 188 ? 4.034 2.443 23.789 1.00 59.56 188 PRO A C 1
ATOM 1473 O O . PRO A 1 188 ? 3.559 1.656 24.608 1.00 59.56 188 PRO A O 1
ATOM 1476 N N . LEU A 1 189 ? 5.343 2.483 23.523 1.00 53.88 189 LEU A N 1
ATOM 1477 C CA . LEU A 1 189 ? 6.296 1.716 24.325 1.00 53.88 189 LEU A CA 1
ATOM 1478 C C . LEU A 1 189 ? 6.133 2.129 25.797 1.00 53.88 189 LEU A C 1
ATOM 1480 O O . LEU A 1 189 ? 6.055 3.340 26.055 1.00 53.88 189 LEU A O 1
ATOM 1484 N N . PRO A 1 190 ? 6.089 1.174 26.750 1.00 52.44 190 PRO A N 1
ATOM 1485 C CA . PRO A 1 190 ? 6.023 1.511 28.162 1.00 52.44 190 PRO A CA 1
ATOM 1486 C C . PRO A 1 190 ? 7.119 2.529 28.462 1.00 52.44 190 PRO A C 1
ATOM 1488 O O . PRO A 1 190 ? 8.264 2.369 28.024 1.00 52.44 190 PRO A O 1
ATOM 1491 N N . ARG A 1 191 ? 6.758 3.628 29.136 1.00 46.62 191 ARG A N 1
ATOM 1492 C CA . ARG A 1 191 ? 7.762 4.593 29.590 1.00 46.62 191 ARG A CA 1
ATOM 1493 C C . ARG A 1 191 ? 8.758 3.798 30.426 1.00 46.62 191 ARG A C 1
ATOM 1495 O O . ARG A 1 191 ? 8.337 3.130 31.366 1.00 46.62 191 ARG A O 1
ATOM 1502 N N . ALA A 1 192 ? 10.033 3.821 30.038 1.00 47.66 192 ALA A N 1
ATOM 1503 C CA . ALA A 1 192 ? 11.087 3.294 30.889 1.00 47.66 192 ALA A CA 1
ATOM 1504 C C . ALA A 1 192 ? 10.957 4.025 32.232 1.00 47.66 192 ALA A C 1
ATOM 1506 O O . ALA A 1 192 ? 11.033 5.257 32.257 1.00 47.66 192 ALA A O 1
ATOM 1507 N N . GLY A 1 193 ? 10.590 3.269 33.266 1.00 38.41 193 GLY A N 1
ATOM 1508 C CA . GLY A 1 193 ? 10.518 3.745 34.644 1.00 38.41 193 GLY A CA 1
ATOM 1509 C C . GLY A 1 193 ? 11.905 3.948 35.220 1.00 38.41 193 GLY A C 1
ATOM 1510 O O . GLY A 1 193 ? 12.840 3.267 34.740 1.00 38.41 193 GLY A O 1
#

Sequence (193 aa):
MKPLHRLLLLALACLGGVSASAAESFPLTDDFVAYMKSVTNPHDFGRRDGKFFPYSTRYGRRIGYGRAVGDTALYRAGETPAAADQHLRSGLAATAAELATWLAREFPDRPFAALDRTQQELLVDHAYTEGVAQVNRAFAAAVLRADWDALLDDHLYVRGLGNWPDTIKNRAFGQRWIYGDKTKALRPLPRAG

Radius of gyration: 23.87 Å; chains: 1; bounding box: 96×51×59 Å